Protein AF-A0A9D1DJT6-F1 (afdb_monomer)

Foldseek 3Di:
DQDQPPPDDPVVLVVLLVVLVVVVVVVLVVQVVCCVPPVDWPDDPLWTFDDFDPVCVVVLVVQLVVQLVVLLVLLCVLVVPQDPPDPNVVSLVCSLCVQLVVVVVLVVQQVVCVVVPNPDGPDDCPNPPCVNPLSSVLSSQSSVCCVVPVYNSNSSSNSSSSVSSRRCVSVVSRDPPDPDQDPVCVVVVD

Solvent-accessible surface area (backbone atoms only — not comparable to full-atom values): 10492 Å² total; per-residue (Å²): 126,57,75,64,63,82,91,58,60,69,70,61,54,51,51,30,44,51,49,23,50,52,54,50,50,52,54,50,50,52,43,54,53,38,33,72,75,68,72,46,66,58,65,59,88,77,35,39,40,61,76,64,50,77,83,55,48,60,56,33,54,56,48,15,61,66,41,25,64,60,33,38,51,50,32,47,62,64,51,45,68,68,66,86,90,53,59,71,67,58,46,50,50,51,50,23,52,66,74,31,41,66,57,51,49,54,52,50,51,36,54,52,38,47,74,72,65,46,94,66,68,86,68,85,44,93,90,48,61,28,43,69,58,48,48,35,48,43,46,45,46,27,52,51,39,24,71,77,66,58,32,37,60,33,20,11,43,33,42,19,44,50,52,29,49,31,48,46,36,74,68,33,56,51,46,93,82,50,78,74,79,44,74,63,25,66,73,68,75,95

pLDDT: mean 83.29, std 10.65, range [48.88, 94.62]

Mean predicted aligned error: 7.75 Å

Organism: NCBI:txid2840923

Structure (mmCIF, N/CA/C/O backbone):
data_AF-A0A9D1DJT6-F1
#
_entry.id   AF-A0A9D1DJT6-F1
#
loop_
_atom_site.group_PDB
_atom_site.id
_atom_site.type_symbol
_atom_site.label_atom_id
_atom_site.label_alt_id
_atom_site.label_comp_id
_atom_site.label_asym_id
_atom_site.label_entity_id
_atom_site.label_seq_id
_atom_site.pdbx_PDB_ins_code
_atom_site.Cartn_x
_atom_site.Cartn_y
_atom_site.Cartn_z
_atom_site.occupancy
_atom_site.B_iso_or_equiv
_atom_site.auth_seq_id
_atom_site.auth_comp_id
_atom_site.auth_asym_id
_atom_site.auth_atom_id
_atom_site.pdbx_PDB_model_num
ATOM 1 N N . MET A 1 1 ? -22.448 12.119 7.019 1.00 51.28 1 MET A N 1
ATOM 2 C CA . MET A 1 1 ? -20.975 12.186 6.877 1.00 51.28 1 MET A CA 1
ATOM 3 C C . MET A 1 1 ? -20.379 11.041 7.675 1.00 51.28 1 MET A C 1
ATOM 5 O O . MET A 1 1 ? -20.845 10.814 8.787 1.00 51.28 1 MET A O 1
ATOM 9 N N . ALA A 1 2 ? -19.428 10.293 7.114 1.00 62.06 2 ALA A N 1
ATOM 10 C CA . ALA A 1 2 ? -18.804 9.176 7.823 1.00 62.06 2 ALA A CA 1
ATOM 11 C C . ALA A 1 2 ? -17.842 9.691 8.910 1.00 62.06 2 ALA A C 1
ATOM 13 O O . ALA A 1 2 ? -17.101 10.650 8.683 1.00 62.06 2 ALA A O 1
ATOM 14 N N . SER A 1 3 ? -17.854 9.083 10.099 1.00 70.25 3 SER A N 1
ATOM 15 C CA . SER A 1 3 ? -16.933 9.446 11.179 1.00 70.25 3 SER A CA 1
ATOM 16 C C . SER A 1 3 ? -15.531 8.913 10.869 1.00 70.25 3 SER A C 1
ATOM 18 O O . SER A 1 3 ? -15.256 7.716 10.912 1.00 70.25 3 SER A O 1
ATOM 20 N N . LEU A 1 4 ? -14.608 9.813 10.533 1.00 68.81 4 LEU A N 1
ATOM 21 C CA . LEU A 1 4 ? -13.242 9.449 10.130 1.00 68.81 4 LEU A CA 1
ATOM 22 C C . LEU A 1 4 ? -12.337 9.026 11.304 1.00 68.81 4 LEU A C 1
ATOM 24 O O . LEU A 1 4 ? -11.211 8.595 11.078 1.00 68.81 4 LEU A O 1
ATOM 28 N N . ASN A 1 5 ? -12.830 9.103 12.548 1.00 73.44 5 ASN A N 1
ATOM 29 C CA . ASN A 1 5 ? -12.138 8.639 13.755 1.00 73.44 5 ASN A CA 1
ATOM 30 C C . ASN A 1 5 ? -10.700 9.186 13.911 1.00 73.44 5 ASN A C 1
ATOM 32 O O . ASN A 1 5 ? -9.790 8.480 14.341 1.00 73.44 5 ASN A O 1
ATOM 36 N N . PHE A 1 6 ? -10.504 10.474 13.603 1.00 68.69 6 PHE A N 1
ATOM 37 C CA . PHE A 1 6 ? -9.228 11.170 13.812 1.00 68.69 6 PHE A CA 1
ATOM 38 C C . PHE A 1 6 ? -8.842 11.274 15.298 1.00 68.69 6 PHE A C 1
ATOM 40 O O . PHE A 1 6 ? -7.691 11.032 15.647 1.00 68.69 6 PHE A O 1
ATOM 47 N N . ASN A 1 7 ? -9.803 11.563 16.185 1.00 68.38 7 ASN A N 1
ATOM 48 C CA . ASN A 1 7 ? -9.585 11.714 17.632 1.0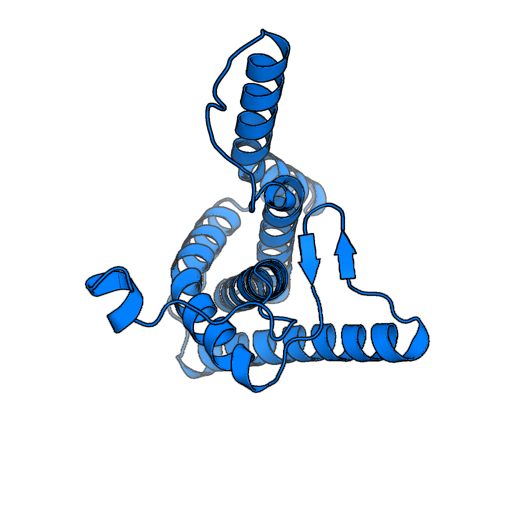0 68.38 7 ASN A CA 1
ATOM 49 C C . ASN A 1 7 ? -9.671 10.377 18.387 1.00 68.38 7 ASN A C 1
ATOM 51 O O . ASN A 1 7 ? -10.474 10.209 19.306 1.00 68.38 7 ASN A O 1
ATOM 55 N N . GLN A 1 8 ? -8.865 9.396 17.988 1.00 76.00 8 GLN A N 1
ATOM 56 C CA . GLN A 1 8 ? -8.766 8.128 18.708 1.00 76.00 8 GLN A CA 1
ATOM 57 C C . GLN A 1 8 ? -7.689 8.150 19.788 1.00 76.00 8 GLN A C 1
ATOM 59 O O . GLN A 1 8 ? -6.676 8.837 19.684 1.00 76.00 8 GLN A O 1
ATOM 64 N N . LYS A 1 9 ? -7.894 7.340 20.834 1.00 84.31 9 LYS A N 1
ATOM 65 C CA . LYS A 1 9 ? -6.878 7.126 21.869 1.00 84.31 9 LYS A CA 1
ATOM 66 C C . LYS A 1 9 ? -5.627 6.509 21.231 1.00 84.31 9 LYS A C 1
ATOM 68 O O . LYS A 1 9 ? -5.742 5.559 20.456 1.00 84.31 9 LYS A O 1
ATOM 73 N N . VAL A 1 10 ? -4.446 6.983 21.629 1.00 83.25 10 VAL A N 1
ATOM 74 C CA . VAL A 1 10 ? -3.138 6.509 21.130 1.00 83.25 10 VAL A CA 1
ATOM 75 C C . VAL A 1 10 ? -3.007 4.971 21.099 1.00 83.25 10 VAL A C 1
ATOM 77 O O . VAL A 1 10 ? -2.573 4.448 20.073 1.00 83.25 10 VAL A O 1
ATOM 80 N N . PRO A 1 11 ? -3.459 4.203 22.116 1.00 84.50 11 PRO A N 1
ATOM 81 C CA . PRO A 1 11 ? -3.381 2.739 22.072 1.00 84.50 11 PRO A CA 1
ATOM 82 C C . PRO A 1 11 ? -4.181 2.097 20.927 1.00 84.50 11 PRO A C 1
ATOM 84 O O . PRO A 1 11 ? -3.777 1.066 20.393 1.00 84.50 11 PRO A O 1
ATOM 87 N N . ALA A 1 12 ? -5.301 2.701 20.517 1.00 84.19 12 ALA A N 1
ATOM 88 C CA . ALA A 1 12 ? -6.097 2.200 19.398 1.00 84.19 12 ALA A CA 1
ATOM 89 C C . ALA A 1 12 ? -5.381 2.422 18.058 1.00 84.19 12 ALA A C 1
ATOM 91 O O . ALA A 1 12 ? -5.400 1.542 17.200 1.00 84.19 12 ALA A O 1
ATOM 92 N N . ILE A 1 13 ? -4.697 3.560 17.907 1.00 86.50 13 ILE A N 1
ATOM 93 C CA . ILE A 1 13 ? -3.884 3.863 16.722 1.00 86.50 13 ILE A CA 1
ATOM 94 C C . ILE A 1 13 ? -2.740 2.850 16.600 1.00 86.50 13 ILE A C 1
ATOM 96 O O . ILE A 1 13 ? -2.578 2.233 15.548 1.00 86.50 13 ILE A O 1
ATOM 100 N N . ILE A 1 14 ? -2.012 2.606 17.695 1.00 88.12 14 ILE A N 1
ATOM 101 C CA . ILE A 1 14 ? -0.915 1.626 17.734 1.00 88.12 14 ILE A CA 1
ATOM 102 C C . ILE A 1 14 ? -1.420 0.224 17.377 1.00 88.12 14 ILE A C 1
ATOM 104 O O . ILE A 1 14 ? -0.783 -0.468 16.587 1.00 88.12 14 ILE A O 1
ATOM 108 N N . LYS A 1 15 ? -2.591 -0.182 17.886 1.00 88.69 15 LYS A N 1
ATOM 109 C CA . LYS A 1 15 ? -3.200 -1.477 17.548 1.00 88.69 15 LYS A CA 1
ATOM 110 C C . LYS A 1 15 ? -3.433 -1.633 16.042 1.00 88.69 15 LYS A C 1
ATOM 112 O O . LYS A 1 15 ? -3.165 -2.700 15.499 1.00 88.69 15 LYS A O 1
ATOM 117 N N . ASN A 1 16 ? -3.911 -0.591 15.361 1.00 88.62 16 ASN A N 1
ATOM 118 C CA . ASN A 1 16 ? -4.139 -0.644 13.914 1.00 88.62 16 ASN A CA 1
ATOM 119 C C . ASN A 1 16 ? -2.835 -0.699 13.120 1.00 88.62 16 ASN A C 1
ATOM 121 O O . ASN A 1 16 ? -2.747 -1.437 12.143 1.00 88.62 16 ASN A O 1
ATOM 125 N N . ILE A 1 17 ? -1.822 0.055 13.549 1.00 90.56 17 ILE A N 1
ATOM 126 C CA . ILE A 1 17 ? -0.498 0.013 12.923 1.00 90.56 17 ILE A CA 1
ATOM 127 C C . ILE A 1 17 ? 0.100 -1.389 13.092 1.00 90.56 17 ILE A C 1
ATOM 129 O O . ILE A 1 17 ? 0.534 -1.995 12.116 1.00 90.56 17 ILE A O 1
ATOM 133 N N . PHE A 1 18 ? 0.035 -1.959 14.295 1.00 92.75 18 PHE A N 1
ATOM 134 C CA . PHE A 1 18 ? 0.510 -3.317 14.556 1.00 92.75 18 PHE A CA 1
ATOM 135 C C . PHE A 1 18 ? -0.239 -4.368 13.726 1.00 92.75 18 PHE A C 1
ATOM 137 O O . PHE A 1 18 ? 0.375 -5.272 13.167 1.00 92.75 18 PHE A O 1
ATOM 144 N N . LEU A 1 19 ? -1.555 -4.213 13.565 1.00 92.56 19 LEU A N 1
ATOM 145 C CA . LEU A 1 19 ? -2.343 -5.088 12.700 1.00 92.56 19 LEU A CA 1
ATOM 146 C C . LEU A 1 19 ? -1.900 -4.993 11.232 1.00 92.56 19 LEU A C 1
ATOM 148 O O . LEU A 1 19 ? -1.822 -6.017 10.561 1.00 92.56 19 LEU A O 1
ATOM 152 N N . SER A 1 20 ? -1.565 -3.796 10.736 1.00 92.19 20 SER A N 1
ATOM 153 C CA . SER A 1 20 ? -1.032 -3.646 9.375 1.00 92.19 20 SER A CA 1
ATOM 154 C C . SER A 1 20 ? 0.307 -4.366 9.193 1.00 92.19 20 SER A C 1
ATOM 156 O O . SER A 1 20 ? 0.503 -5.026 8.176 1.00 92.19 20 SER A O 1
ATOM 158 N N . ILE A 1 21 ? 1.180 -4.325 10.206 1.00 93.00 21 ILE A N 1
ATOM 159 C CA . ILE A 1 21 ? 2.454 -5.053 10.207 1.00 93.00 21 ILE A CA 1
ATOM 160 C C . ILE A 1 21 ? 2.197 -6.556 10.129 1.00 93.00 21 ILE A C 1
ATOM 162 O O . ILE A 1 21 ? 2.765 -7.210 9.264 1.00 93.00 21 ILE A O 1
ATOM 166 N N . ILE A 1 22 ? 1.288 -7.092 10.953 1.00 94.62 22 ILE A N 1
ATOM 167 C CA . ILE A 1 22 ? 0.919 -8.515 10.913 1.00 94.62 22 ILE A CA 1
ATOM 168 C C . ILE A 1 22 ? 0.434 -8.917 9.514 1.00 94.62 22 ILE A C 1
ATOM 170 O O . ILE A 1 22 ? 0.859 -9.944 8.994 1.00 94.62 22 ILE A O 1
ATOM 174 N N . LEU A 1 23 ? -0.430 -8.112 8.889 1.00 93.56 23 LEU A N 1
ATOM 175 C CA . LEU A 1 23 ? -0.946 -8.402 7.548 1.00 93.56 23 LEU A CA 1
ATOM 176 C C . LEU A 1 23 ? 0.170 -8.442 6.497 1.00 93.56 23 LEU A C 1
ATOM 178 O O . LEU A 1 23 ? 0.194 -9.353 5.671 1.00 93.56 23 LEU A O 1
ATOM 182 N N . VAL A 1 24 ? 1.113 -7.497 6.549 1.00 92.38 24 VAL A N 1
ATOM 183 C CA . VAL A 1 24 ? 2.273 -7.477 5.645 1.00 92.38 24 VAL A CA 1
ATOM 184 C C . VAL A 1 24 ? 3.203 -8.655 5.922 1.00 92.38 24 VAL A C 1
ATOM 186 O O . VAL A 1 24 ? 3.669 -9.284 4.979 1.00 92.38 24 VAL A O 1
ATOM 189 N N . THR A 1 25 ? 3.428 -9.022 7.185 1.00 91.94 25 THR A N 1
ATOM 190 C CA . THR A 1 25 ? 4.227 -10.201 7.546 1.00 91.94 25 THR A CA 1
ATOM 191 C C . THR A 1 25 ? 3.594 -11.492 7.034 1.00 91.94 25 THR A C 1
ATOM 193 O O . THR A 1 25 ? 4.307 -12.343 6.516 1.00 91.94 25 THR A O 1
ATOM 196 N N . ILE A 1 26 ? 2.269 -11.639 7.120 1.00 94.56 26 ILE A N 1
ATOM 197 C CA . ILE A 1 26 ? 1.559 -12.800 6.564 1.00 94.56 26 ILE A CA 1
ATOM 198 C C . ILE A 1 26 ? 1.698 -12.829 5.037 1.00 94.56 26 ILE A C 1
ATOM 200 O O . ILE A 1 26 ? 2.000 -13.879 4.472 1.00 94.56 26 ILE A O 1
ATOM 204 N N . ALA A 1 27 ? 1.531 -11.685 4.368 1.00 91.88 27 ALA A N 1
ATOM 205 C CA . ALA A 1 27 ? 1.722 -11.583 2.923 1.00 91.88 27 ALA A CA 1
ATOM 206 C C . ALA A 1 27 ? 3.165 -11.932 2.513 1.00 91.88 27 ALA A C 1
ATOM 208 O O . ALA A 1 27 ? 3.368 -12.701 1.577 1.00 91.88 27 ALA A O 1
ATOM 209 N N . TYR A 1 28 ? 4.164 -11.454 3.254 1.00 91.25 28 TYR A N 1
ATOM 210 C CA . TYR A 1 28 ? 5.566 -11.797 3.031 1.00 91.25 28 TYR A CA 1
ATOM 211 C C . TYR A 1 28 ? 5.843 -13.285 3.269 1.00 91.25 28 TYR A C 1
ATOM 213 O O . TYR A 1 28 ? 6.455 -13.938 2.435 1.00 91.25 28 TYR A O 1
ATOM 221 N N . ALA A 1 29 ? 5.336 -13.863 4.360 1.00 91.94 29 ALA A N 1
ATOM 222 C CA . ALA A 1 29 ? 5.488 -15.289 4.637 1.00 91.94 29 ALA A CA 1
ATOM 223 C C . ALA A 1 29 ? 4.853 -16.152 3.536 1.00 91.94 29 ALA A C 1
ATOM 225 O O . ALA A 1 29 ? 5.424 -17.164 3.142 1.00 91.94 29 ALA A O 1
ATOM 226 N N . SER A 1 30 ? 3.701 -15.734 3.001 1.00 93.50 30 SER A N 1
ATOM 227 C CA . SER A 1 30 ? 3.076 -16.418 1.866 1.00 93.50 30 SER A CA 1
ATOM 228 C C . SER A 1 30 ? 3.931 -16.349 0.596 1.00 93.50 30 SER A C 1
ATOM 230 O O . SER A 1 30 ? 4.029 -17.352 -0.103 1.00 93.50 30 SER A O 1
ATOM 232 N N . LEU A 1 31 ? 4.601 -15.215 0.344 1.00 91.56 31 LEU A N 1
ATOM 233 C CA . LEU A 1 31 ? 5.559 -15.087 -0.754 1.00 91.56 31 LEU A CA 1
ATOM 234 C C . LEU A 1 31 ? 6.723 -16.066 -0.566 1.00 91.56 31 LEU A C 1
ATOM 236 O O . LEU A 1 31 ? 7.000 -16.834 -1.475 1.00 91.56 31 LEU A O 1
ATOM 240 N N . MET A 1 32 ? 7.329 -16.113 0.626 1.00 89.44 32 MET A N 1
ATOM 241 C CA . MET A 1 32 ? 8.447 -17.024 0.919 1.00 89.44 32 MET A CA 1
ATOM 242 C C . MET A 1 32 ? 8.089 -18.493 0.670 1.00 89.44 32 MET A C 1
ATOM 244 O O . MET A 1 32 ? 8.907 -19.266 0.180 1.00 89.44 32 MET A O 1
ATOM 248 N N . VAL A 1 33 ? 6.864 -18.899 1.019 1.00 91.88 33 VAL A N 1
ATOM 249 C CA . VAL A 1 33 ? 6.384 -20.265 0.766 1.00 91.88 33 VAL A CA 1
ATOM 250 C C . VAL A 1 33 ? 6.268 -20.535 -0.733 1.00 91.88 33 VAL A C 1
ATOM 252 O O . VAL A 1 33 ? 6.642 -21.616 -1.183 1.00 91.88 33 VAL A O 1
ATOM 255 N N . LEU A 1 34 ? 5.756 -19.579 -1.508 1.00 91.94 34 LEU A N 1
ATOM 256 C CA . LEU A 1 34 ? 5.621 -19.735 -2.955 1.00 91.94 34 LEU A CA 1
ATOM 257 C C . LEU A 1 34 ? 6.971 -19.731 -3.663 1.00 91.94 34 LEU A C 1
ATOM 259 O O . LEU A 1 34 ? 7.190 -20.561 -4.540 1.00 91.94 34 LEU A O 1
ATOM 263 N N . GLU A 1 35 ? 7.885 -18.870 -3.243 1.00 89.44 35 GLU A N 1
ATOM 264 C CA . GLU A 1 35 ? 9.246 -18.837 -3.760 1.00 89.44 35 GLU A CA 1
ATOM 265 C C . GLU A 1 35 ? 9.974 -20.151 -3.447 1.00 89.44 35 GLU A C 1
ATOM 267 O O . GLU A 1 35 ? 10.573 -20.756 -4.329 1.00 89.44 35 GLU A O 1
ATOM 272 N N . TYR A 1 36 ? 9.816 -20.690 -2.235 1.00 89.31 36 TYR A N 1
ATOM 273 C CA . TYR A 1 36 ? 10.405 -21.979 -1.871 1.00 89.31 36 TYR A CA 1
ATOM 274 C C . TYR A 1 36 ? 9.824 -23.168 -2.658 1.00 89.31 36 TYR A C 1
ATOM 276 O O . TYR A 1 36 ? 10.565 -24.068 -3.051 1.00 89.31 36 TYR A O 1
ATOM 284 N N . LEU A 1 37 ? 8.502 -23.208 -2.868 1.00 93.81 37 LEU A N 1
ATOM 285 C CA . LEU A 1 37 ? 7.829 -24.347 -3.510 1.00 93.81 37 LEU A CA 1
ATOM 286 C C . LEU A 1 37 ? 7.836 -24.284 -5.041 1.00 93.81 37 LEU A C 1
ATOM 288 O O . LEU A 1 37 ? 7.884 -25.327 -5.692 1.00 93.81 37 LEU A O 1
ATOM 292 N N . PHE A 1 38 ? 7.740 -23.083 -5.606 1.00 92.00 38 PHE A N 1
ATOM 293 C CA . PHE A 1 38 ? 7.509 -22.863 -7.034 1.00 92.00 38 PHE A CA 1
ATOM 294 C C . PHE A 1 38 ? 8.580 -21.996 -7.693 1.00 92.00 38 PHE A C 1
ATOM 296 O O . PHE A 1 38 ? 8.618 -21.952 -8.918 1.00 92.00 38 PHE A O 1
ATOM 303 N N . ASN A 1 39 ? 9.463 -21.358 -6.916 1.00 87.00 39 ASN A N 1
ATOM 304 C CA . ASN A 1 39 ? 10.472 -20.420 -7.415 1.00 87.00 39 ASN A CA 1
ATOM 305 C C . ASN A 1 39 ? 9.843 -19.240 -8.181 1.00 87.00 39 ASN A C 1
ATOM 307 O O . ASN A 1 39 ? 10.384 -18.772 -9.182 1.00 87.00 39 ASN A O 1
ATOM 311 N N . GLU A 1 40 ? 8.669 -18.805 -7.711 1.00 86.25 40 GLU A N 1
ATOM 312 C CA . GLU A 1 40 ? 7.854 -17.751 -8.312 1.00 86.25 40 GLU A CA 1
ATOM 313 C C . GLU A 1 40 ? 7.628 -16.590 -7.338 1.00 86.25 40 GLU A C 1
ATOM 315 O O . GLU A 1 40 ? 7.314 -16.790 -6.162 1.00 86.25 40 GLU A O 1
ATOM 320 N N . ASP A 1 41 ? 7.705 -15.374 -7.878 1.00 84.00 41 ASP A N 1
ATOM 321 C CA . ASP A 1 41 ? 7.480 -14.119 -7.160 1.00 84.00 41 ASP A CA 1
ATOM 322 C C . ASP A 1 41 ? 6.044 -13.606 -7.355 1.00 84.00 41 ASP A C 1
ATOM 324 O O . ASP A 1 41 ? 5.386 -13.868 -8.367 1.00 84.00 41 ASP A O 1
ATOM 328 N N . TYR A 1 42 ? 5.580 -12.723 -6.466 1.00 85.50 42 TYR A N 1
ATOM 329 C CA . TYR A 1 42 ? 4.364 -11.942 -6.706 1.00 85.50 42 TYR A CA 1
ATOM 330 C C . TYR A 1 42 ? 4.614 -10.852 -7.741 1.00 85.50 42 TYR A C 1
ATOM 332 O O . TYR A 1 42 ? 4.899 -9.696 -7.424 1.00 85.50 42 TYR A O 1
ATOM 340 N N . ARG A 1 43 ? 4.463 -11.215 -9.010 1.00 83.56 43 ARG A N 1
ATOM 341 C CA . ARG A 1 43 ? 4.566 -10.283 -10.129 1.00 83.56 43 ARG A CA 1
ATOM 342 C C . ARG A 1 43 ? 3.227 -10.136 -10.817 1.00 83.56 43 ARG A C 1
ATOM 344 O O . ARG A 1 43 ? 2.628 -11.100 -11.283 1.00 83.56 43 ARG A O 1
ATOM 351 N N . PHE A 1 44 ? 2.778 -8.894 -10.916 1.00 77.75 44 PHE A N 1
ATOM 352 C CA . PHE A 1 44 ? 1.653 -8.541 -11.756 1.00 77.75 44 PHE A CA 1
ATOM 353 C C . PHE A 1 44 ? 2.037 -7.360 -12.637 1.00 77.75 44 PHE A C 1
ATOM 355 O O . PHE A 1 44 ? 2.144 -6.216 -12.187 1.00 77.75 44 PHE A O 1
ATOM 362 N N . TRP A 1 45 ? 2.249 -7.662 -13.918 1.00 75.31 45 TRP A N 1
ATOM 363 C CA . TRP A 1 45 ? 2.772 -6.721 -14.903 1.00 75.31 45 TRP A CA 1
ATOM 364 C C . TRP A 1 45 ? 4.080 -6.062 -14.420 1.00 75.31 45 TRP A C 1
ATOM 366 O O . TRP A 1 45 ? 5.020 -6.770 -14.078 1.00 75.31 45 TRP A O 1
ATOM 376 N N . MET A 1 46 ? 4.158 -4.730 -14.394 1.00 73.81 46 MET A N 1
ATOM 377 C CA . MET A 1 46 ? 5.334 -3.964 -13.954 1.00 73.81 46 MET A CA 1
ATOM 378 C C . MET A 1 46 ? 5.444 -3.822 -12.423 1.00 73.81 46 MET A C 1
ATOM 380 O O . MET A 1 46 ? 6.377 -3.186 -11.942 1.00 73.81 46 MET A O 1
ATOM 384 N N . ALA A 1 47 ? 4.488 -4.353 -11.651 1.00 76.19 47 ALA A N 1
ATOM 385 C CA . ALA A 1 47 ? 4.554 -4.373 -10.192 1.00 76.19 47 ALA A CA 1
ATOM 386 C C . ALA A 1 47 ? 5.098 -5.725 -9.712 1.00 76.19 47 ALA A C 1
ATOM 388 O O . ALA A 1 47 ? 4.565 -6.777 -10.075 1.00 76.19 47 ALA A O 1
ATOM 389 N N . SER A 1 48 ? 6.136 -5.693 -8.879 1.00 79.25 48 SER A N 1
ATOM 390 C CA . SER A 1 48 ? 6.738 -6.883 -8.282 1.00 79.25 48 SER A CA 1
ATOM 391 C C . SER A 1 48 ? 6.824 -6.749 -6.767 1.00 79.25 48 SER A C 1
ATOM 393 O O . SER A 1 48 ? 7.199 -5.708 -6.235 1.00 79.25 48 SER A O 1
ATOM 395 N N . PHE A 1 49 ? 6.502 -7.832 -6.072 1.00 85.00 49 PHE A N 1
ATOM 396 C CA . PHE A 1 49 ? 6.917 -8.061 -4.699 1.00 85.00 49 PHE A CA 1
ATOM 397 C C . PHE A 1 49 ? 7.828 -9.275 -4.701 1.00 85.00 49 PHE A C 1
ATOM 399 O O . PHE A 1 49 ? 7.476 -10.320 -5.247 1.00 85.00 49 PHE A O 1
ATOM 406 N N . GLN A 1 50 ? 9.005 -9.106 -4.121 1.00 84.44 50 GLN A N 1
ATOM 407 C CA . GLN A 1 50 ? 10.041 -10.128 -4.091 1.00 84.44 50 GLN A CA 1
ATOM 408 C C . GLN A 1 50 ? 10.614 -10.224 -2.683 1.00 84.44 50 GLN A C 1
ATOM 410 O O . GLN A 1 50 ? 10.402 -9.316 -1.857 1.00 84.44 50 GLN A O 1
ATOM 415 N N . GLU A 1 51 ? 11.363 -11.295 -2.431 1.00 83.62 51 GLU A N 1
ATOM 416 C CA . GLU A 1 51 ? 12.144 -11.421 -1.212 1.00 83.62 51 GLU A CA 1
ATOM 417 C C . GLU A 1 51 ? 13.072 -10.210 -1.049 1.00 83.62 51 GLU A C 1
ATOM 419 O O . GLU A 1 51 ? 13.745 -9.745 -1.973 1.00 83.62 51 GLU A O 1
ATOM 424 N N . MET A 1 52 ? 13.096 -9.655 0.159 1.00 80.31 52 MET A N 1
ATOM 425 C CA . MET A 1 52 ? 14.044 -8.613 0.520 1.00 80.31 52 MET A CA 1
ATOM 426 C C . MET A 1 52 ? 14.961 -9.133 1.605 1.00 80.31 52 MET A C 1
ATOM 428 O O . MET A 1 52 ? 14.511 -9.590 2.656 1.00 80.31 52 MET A O 1
ATOM 432 N N . ARG A 1 53 ? 16.266 -8.945 1.403 1.00 74.12 53 ARG A N 1
ATOM 433 C CA . ARG A 1 53 ? 17.250 -9.200 2.455 1.00 74.12 53 ARG A CA 1
ATOM 434 C C . ARG A 1 53 ? 16.914 -8.397 3.706 1.00 74.12 53 ARG A C 1
ATOM 436 O O . ARG A 1 53 ? 16.581 -7.212 3.617 1.00 74.12 53 ARG A O 1
ATOM 443 N N . ALA A 1 54 ? 17.096 -9.019 4.870 1.00 77.88 54 ALA A N 1
ATOM 444 C CA . ALA A 1 54 ? 16.801 -8.435 6.181 1.00 77.88 54 ALA A CA 1
ATOM 445 C C . ALA A 1 54 ? 17.389 -7.020 6.368 1.00 77.88 54 ALA A C 1
ATOM 447 O O . ALA A 1 54 ? 16.729 -6.131 6.899 1.00 77.88 54 ALA A O 1
ATOM 448 N N . GLU A 1 55 ? 18.595 -6.777 5.855 1.00 76.88 55 GLU A N 1
ATOM 449 C CA . GLU A 1 55 ? 19.302 -5.490 5.937 1.00 76.88 55 GLU A CA 1
ATOM 450 C C . GLU A 1 55 ? 18.539 -4.329 5.270 1.00 76.88 55 GLU A C 1
ATOM 452 O O . GLU A 1 55 ? 18.586 -3.181 5.724 1.00 76.88 55 GLU A O 1
ATOM 457 N N . HIS A 1 56 ? 17.801 -4.625 4.199 1.00 79.19 56 HIS A N 1
ATOM 458 C CA . HIS A 1 56 ? 17.125 -3.633 3.367 1.00 79.19 56 HIS A CA 1
ATOM 459 C C . HIS A 1 56 ? 15.727 -3.269 3.871 1.00 79.19 56 HIS A C 1
ATOM 461 O O . HIS A 1 56 ? 15.189 -2.232 3.479 1.00 79.19 56 HIS A O 1
ATOM 467 N N . TRP A 1 57 ? 15.164 -4.053 4.793 1.00 82.31 57 TRP A N 1
ATOM 468 C CA . TRP A 1 57 ? 13.865 -3.767 5.402 1.00 82.31 57 TRP A CA 1
ATOM 469 C C . TRP A 1 57 ? 13.842 -2.441 6.157 1.00 82.31 57 TRP A C 1
ATOM 471 O O . TRP A 1 57 ? 12.832 -1.744 6.141 1.00 82.31 57 TRP A O 1
ATOM 481 N N . SER A 1 58 ? 14.967 -2.034 6.750 1.00 82.19 58 SER A N 1
ATOM 482 C CA . SER A 1 58 ? 15.119 -0.717 7.384 1.00 82.19 58 SER A CA 1
ATOM 483 C C . SER A 1 58 ? 14.694 0.435 6.458 1.00 82.19 58 SER A C 1
ATOM 485 O O . SER A 1 58 ? 13.987 1.352 6.880 1.00 82.19 58 SER A O 1
ATOM 487 N N . LYS A 1 59 ? 15.039 0.350 5.167 1.00 83.56 59 LYS A N 1
ATOM 488 C CA . LYS A 1 59 ? 14.677 1.348 4.153 1.00 83.56 59 LYS A CA 1
ATOM 489 C C . LYS A 1 59 ? 13.174 1.340 3.881 1.00 83.56 59 LYS A C 1
ATOM 491 O O . LYS A 1 59 ? 12.579 2.415 3.807 1.00 83.56 59 LYS A O 1
ATOM 496 N N . VAL A 1 60 ? 12.555 0.160 3.811 1.00 86.06 60 VAL A N 1
ATOM 497 C CA . VAL A 1 60 ? 11.099 -0.003 3.636 1.00 86.06 60 VAL A CA 1
ATOM 498 C C . VAL A 1 60 ? 10.342 0.701 4.762 1.00 86.06 60 VAL A C 1
ATOM 500 O O . VAL A 1 60 ? 9.422 1.466 4.480 1.00 86.06 60 VAL A O 1
ATOM 503 N N . TRP A 1 61 ? 10.766 0.513 6.016 1.00 86.06 61 TRP A N 1
ATOM 504 C CA . TRP A 1 61 ? 10.133 1.130 7.187 1.00 86.06 61 TRP A CA 1
ATOM 505 C C . TRP A 1 61 ? 10.220 2.658 7.174 1.00 86.06 61 TRP A C 1
ATOM 507 O O . TRP A 1 61 ? 9.209 3.3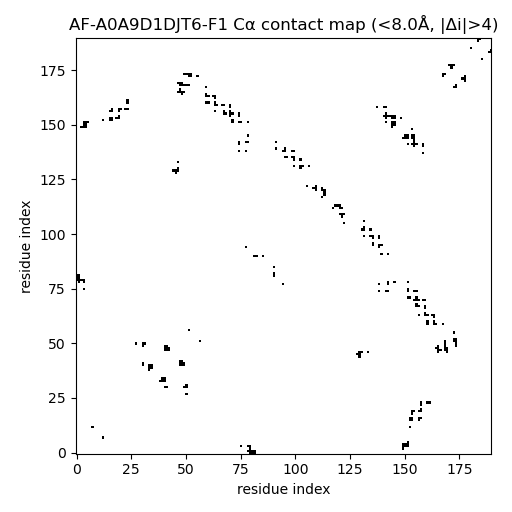34 7.368 1.00 86.06 61 TRP A O 1
ATOM 517 N N . ILE A 1 62 ? 11.405 3.212 6.898 1.00 86.81 62 ILE A N 1
ATOM 518 C CA . ILE A 1 62 ? 11.621 4.668 6.860 1.00 86.81 62 ILE A CA 1
ATOM 519 C C . ILE A 1 62 ? 10.767 5.314 5.763 1.00 86.81 62 ILE A C 1
ATOM 521 O O . ILE A 1 62 ? 10.108 6.328 5.996 1.00 86.81 62 ILE A O 1
ATOM 525 N N . HIS A 1 63 ? 10.721 4.709 4.576 1.00 87.25 63 HIS A N 1
ATOM 526 C CA . HIS A 1 63 ? 9.933 5.251 3.470 1.00 87.25 63 HIS A CA 1
ATOM 527 C C . HIS A 1 63 ? 8.432 5.040 3.686 1.00 87.25 63 HIS A C 1
ATOM 529 O O . HIS A 1 63 ? 7.634 5.880 3.277 1.00 87.25 63 HIS A O 1
ATOM 535 N N . ALA A 1 64 ? 8.028 3.956 4.358 1.00 89.50 64 A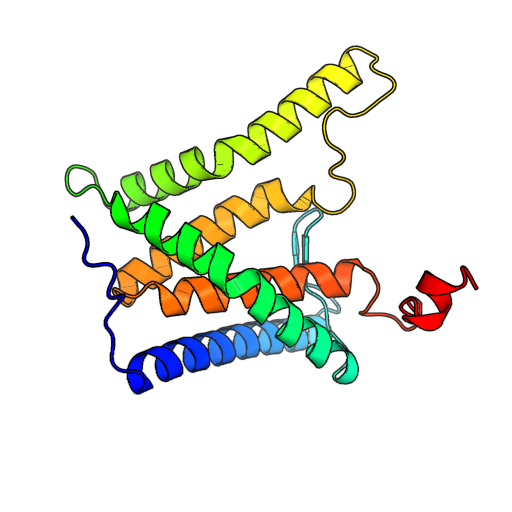LA A N 1
ATOM 536 C CA . ALA A 1 64 ? 6.626 3.727 4.687 1.00 89.50 64 ALA A CA 1
ATOM 537 C C . ALA A 1 64 ? 6.129 4.797 5.659 1.00 89.50 64 ALA A C 1
ATOM 539 O O . ALA A 1 64 ? 5.022 5.302 5.487 1.00 89.50 64 ALA A O 1
ATOM 540 N N . LEU A 1 65 ? 6.963 5.188 6.629 1.00 91.31 65 LEU A N 1
ATOM 541 C CA . LEU A 1 65 ? 6.679 6.296 7.537 1.00 91.31 65 LEU A CA 1
ATOM 542 C C . LEU A 1 65 ? 6.555 7.627 6.784 1.00 91.31 65 LEU A C 1
ATOM 544 O O . LEU A 1 65 ? 5.661 8.411 7.088 1.00 91.31 65 LEU A O 1
ATOM 548 N N . PHE A 1 66 ? 7.399 7.864 5.778 1.00 90.12 66 PHE A N 1
ATOM 549 C CA . PHE A 1 66 ? 7.315 9.063 4.940 1.00 90.12 66 PHE A CA 1
ATOM 550 C C . PHE A 1 66 ? 6.038 9.105 4.083 1.00 90.12 66 PHE A C 1
ATOM 552 O O . PHE A 1 66 ? 5.411 10.153 3.963 1.00 90.12 66 PHE A O 1
ATOM 559 N N . MET A 1 67 ? 5.615 7.967 3.523 1.00 90.12 67 MET A N 1
ATOM 560 C CA . MET A 1 67 ? 4.402 7.868 2.694 1.00 90.12 67 MET A CA 1
ATOM 561 C C . MET A 1 67 ? 3.108 7.797 3.516 1.00 90.12 67 MET A C 1
ATOM 563 O O . MET A 1 67 ? 2.015 8.031 2.995 1.00 90.12 67 MET A O 1
ATOM 567 N N . PHE A 1 68 ? 3.210 7.470 4.803 1.00 92.44 68 PHE A N 1
ATOM 568 C CA . PHE A 1 68 ? 2.066 7.255 5.680 1.00 92.44 68 PHE A CA 1
ATOM 569 C C . PHE A 1 68 ? 1.114 8.467 5.782 1.00 92.44 68 PHE A C 1
ATOM 571 O O . PHE A 1 68 ? -0.090 8.266 5.600 1.00 92.44 68 PHE A O 1
ATOM 578 N N . PRO A 1 69 ? 1.577 9.721 5.985 1.00 92.88 69 PRO A N 1
ATOM 579 C CA . PRO A 1 69 ? 0.694 10.890 6.015 1.00 92.88 69 PRO A CA 1
ATOM 580 C C . PRO A 1 69 ? -0.091 11.083 4.714 1.00 92.88 69 PRO A C 1
ATOM 582 O O . PRO A 1 69 ? -1.277 11.409 4.753 1.00 92.88 69 PRO A O 1
ATOM 585 N N . SER A 1 70 ? 0.535 10.830 3.562 1.00 92.00 70 SER A N 1
ATOM 586 C CA . SER A 1 70 ? -0.126 10.927 2.257 1.00 92.00 70 SER A CA 1
ATOM 587 C C . SER A 1 70 ? -1.258 9.910 2.134 1.00 92.00 70 SER A C 1
ATOM 589 O O . SER A 1 70 ? -2.368 10.267 1.741 1.00 92.00 70 SER A O 1
ATOM 591 N N . PHE A 1 71 ? -1.026 8.661 2.544 1.00 92.88 71 PHE A N 1
ATOM 592 C CA . PHE A 1 71 ? -2.075 7.640 2.563 1.00 92.88 71 PHE A CA 1
ATOM 593 C C . PHE A 1 71 ? -3.166 7.911 3.601 1.00 92.88 71 PHE A C 1
ATOM 595 O O . PHE A 1 71 ? -4.317 7.535 3.383 1.00 92.88 71 PHE A O 1
ATOM 602 N N . LEU A 1 72 ? -2.846 8.598 4.699 1.00 92.19 72 LEU A N 1
ATOM 603 C CA . LEU A 1 72 ? -3.836 9.034 5.681 1.00 92.19 72 LEU A CA 1
ATOM 604 C C . LEU A 1 72 ? -4.776 10.083 5.074 1.00 92.19 72 LEU A C 1
ATOM 606 O O . LEU A 1 72 ? -5.994 9.948 5.192 1.00 92.19 72 LEU A O 1
ATOM 610 N N . LEU A 1 73 ? -4.233 11.072 4.355 1.00 91.69 73 LEU A N 1
ATOM 611 C CA . LEU A 1 73 ? -5.029 12.058 3.617 1.00 91.69 73 LEU A CA 1
ATOM 612 C C . LEU A 1 73 ? -5.899 11.391 2.547 1.00 91.69 73 LEU A C 1
ATOM 614 O O . LEU A 1 73 ? -7.098 11.649 2.499 1.00 91.69 73 LEU A O 1
ATOM 618 N N . ILE A 1 74 ? -5.334 10.475 1.754 1.00 91.00 74 ILE A N 1
ATOM 619 C CA . ILE A 1 74 ? -6.092 9.708 0.752 1.00 91.00 74 ILE A CA 1
ATOM 620 C C . ILE A 1 74 ? -7.219 8.919 1.426 1.00 91.00 74 ILE A C 1
ATOM 622 O O . ILE A 1 74 ? -8.368 8.987 0.993 1.00 91.00 74 ILE A O 1
ATOM 626 N N . GLY A 1 75 ? -6.927 8.209 2.517 1.00 89.50 75 GLY A N 1
ATOM 627 C CA . GLY A 1 75 ? -7.922 7.443 3.260 1.00 89.50 75 GLY A CA 1
ATOM 628 C C . GLY A 1 75 ? -9.013 8.305 3.879 1.00 89.50 75 GLY A C 1
ATOM 629 O O . GLY A 1 75 ? -10.170 7.886 3.898 1.00 89.50 75 GLY A O 1
ATOM 630 N N . ALA A 1 76 ? -8.687 9.517 4.321 1.00 89.44 76 ALA A N 1
ATOM 631 C CA . ALA A 1 76 ? -9.670 10.484 4.782 1.00 89.44 76 ALA A CA 1
ATOM 632 C C . ALA A 1 76 ? -10.557 10.976 3.630 1.00 89.44 76 ALA A C 1
ATOM 634 O O . ALA A 1 76 ? -11.777 10.881 3.729 1.00 89.44 76 ALA A O 1
ATOM 635 N N . SER A 1 77 ? -9.970 11.428 2.518 1.00 87.81 77 SER A N 1
ATOM 636 C CA . SER A 1 77 ? -10.703 11.945 1.354 1.00 87.81 77 SER A CA 1
ATOM 637 C C . SER A 1 77 ? -11.627 10.900 0.735 1.00 87.81 77 SER A C 1
ATOM 639 O O . SER A 1 77 ? -12.796 11.179 0.472 1.00 87.81 77 SER A O 1
ATOM 641 N N . VAL A 1 78 ? -11.124 9.677 0.556 1.00 87.31 78 VAL A N 1
ATOM 642 C CA . VAL A 1 78 ? -11.875 8.557 -0.017 1.00 87.31 78 VAL A CA 1
ATOM 643 C C . VAL A 1 78 ? -13.050 8.186 0.882 1.00 87.31 78 VAL A C 1
ATOM 645 O O . VAL A 1 78 ? -14.161 7.994 0.394 1.00 87.31 78 VAL A O 1
ATOM 648 N N . ASN A 1 79 ? -12.836 8.096 2.197 1.00 87.06 79 ASN A N 1
ATOM 649 C CA . ASN A 1 79 ? -13.860 7.641 3.141 1.00 87.06 79 ASN A CA 1
ATOM 650 C C . ASN A 1 79 ? -14.789 8.740 3.660 1.00 87.06 79 ASN A C 1
ATOM 652 O O . ASN A 1 79 ? -15.809 8.431 4.270 1.00 87.06 79 ASN A O 1
ATOM 656 N N . TYR A 1 80 ? -14.504 10.008 3.376 1.00 83.12 80 TYR A N 1
ATOM 657 C CA . TYR A 1 80 ? -15.388 11.112 3.736 1.00 83.12 80 TYR A CA 1
ATOM 658 C C . TYR A 1 80 ? -16.677 11.129 2.901 1.00 83.12 80 TYR A C 1
ATOM 660 O O . TYR A 1 80 ? -17.759 11.406 3.420 1.00 83.12 80 TYR A O 1
ATOM 668 N N . SER A 1 81 ? -16.573 10.779 1.617 1.00 77.19 81 SER A N 1
ATOM 669 C CA . SER A 1 81 ? -17.651 10.832 0.622 1.00 77.19 81 SER A CA 1
ATOM 670 C C . SER A 1 81 ? -18.439 9.521 0.488 1.00 77.19 81 SER A C 1
ATOM 672 O O . SER A 1 81 ? -18.989 9.236 -0.574 1.00 77.19 81 SER A O 1
ATOM 674 N N . VAL A 1 82 ? -18.506 8.704 1.548 1.00 80.75 82 VAL A N 1
ATOM 675 C CA . VAL A 1 82 ? -19.277 7.447 1.530 1.00 80.75 82 VAL A CA 1
ATOM 676 C C . VAL A 1 82 ? -20.746 7.735 1.237 1.00 80.75 82 VAL A C 1
ATOM 678 O O . VAL A 1 82 ? -21.425 8.417 2.008 1.00 80.75 82 VAL A O 1
ATOM 681 N N . ARG A 1 83 ? -21.225 7.183 0.122 1.00 78.94 83 ARG A N 1
ATOM 682 C CA . ARG A 1 83 ? -22.615 7.271 -0.310 1.00 78.94 83 ARG A CA 1
ATOM 683 C C . ARG A 1 83 ? -23.435 6.145 0.303 1.00 78.94 83 ARG A C 1
ATOM 685 O O . ARG A 1 83 ? -23.021 4.990 0.293 1.00 78.94 83 ARG A O 1
ATOM 692 N N . THR A 1 84 ? -24.607 6.487 0.830 1.00 80.44 84 THR A N 1
ATOM 693 C CA . THR A 1 84 ? -25.558 5.530 1.423 1.00 80.44 84 THR A CA 1
ATOM 694 C C . THR A 1 84 ? -26.750 5.240 0.512 1.00 80.44 84 THR A C 1
ATOM 696 O O . THR A 1 84 ? -27.588 4.414 0.850 1.00 80.44 84 THR A O 1
ATOM 699 N N . ASP A 1 85 ? -26.846 5.925 -0.628 1.00 87.00 85 ASP A N 1
ATOM 700 C CA . ASP A 1 85 ? -27.956 5.824 -1.578 1.00 87.00 85 ASP A CA 1
ATOM 701 C C . ASP A 1 85 ? -27.818 4.656 -2.573 1.00 87.00 85 ASP A C 1
ATOM 703 O O . ASP A 1 85 ? -28.807 4.218 -3.156 1.00 87.00 85 ASP A O 1
ATOM 707 N N . ILE A 1 86 ? -26.608 4.123 -2.755 1.00 89.25 86 ILE A N 1
ATOM 708 C CA . ILE A 1 86 ? -26.300 3.046 -3.706 1.00 89.25 86 ILE A CA 1
ATOM 709 C C . ILE A 1 86 ? -25.768 1.791 -2.995 1.00 89.25 86 ILE A C 1
ATOM 711 O O . ILE A 1 86 ? -25.219 1.892 -1.898 1.00 89.25 86 ILE A O 1
ATOM 715 N N . PRO A 1 87 ? -25.871 0.599 -3.625 1.00 89.00 87 PRO A N 1
ATOM 716 C CA . PRO A 1 87 ? -25.273 -0.620 -3.098 1.00 89.00 87 PRO A CA 1
ATOM 717 C C . PRO A 1 87 ? -23.784 -0.452 -2.797 1.00 89.00 87 PRO A C 1
ATOM 719 O O . PRO A 1 87 ? -23.027 0.118 -3.584 1.00 89.00 87 PRO A O 1
ATOM 722 N N . GLU A 1 88 ? -23.361 -1.041 -1.685 1.00 85.81 88 GLU A N 1
ATOM 723 C CA . GLU A 1 88 ? -22.041 -0.845 -1.085 1.00 85.81 88 GLU A CA 1
ATOM 724 C C . GLU A 1 88 ? -20.870 -1.163 -2.035 1.00 85.81 88 GLU A C 1
ATOM 726 O O . GLU A 1 88 ? -19.831 -0.497 -2.015 1.00 85.81 88 GLU A O 1
ATOM 731 N N . TRP A 1 89 ? -21.042 -2.181 -2.884 1.00 86.88 89 TRP A N 1
ATOM 732 C CA . TRP A 1 89 ? -20.047 -2.590 -3.874 1.00 86.88 89 TRP A CA 1
ATOM 733 C C . TRP A 1 89 ? -19.961 -1.609 -5.051 1.00 86.88 89 TRP A C 1
ATOM 735 O O . TRP A 1 89 ? -18.867 -1.375 -5.561 1.00 86.88 89 TRP A O 1
ATOM 745 N N . LYS A 1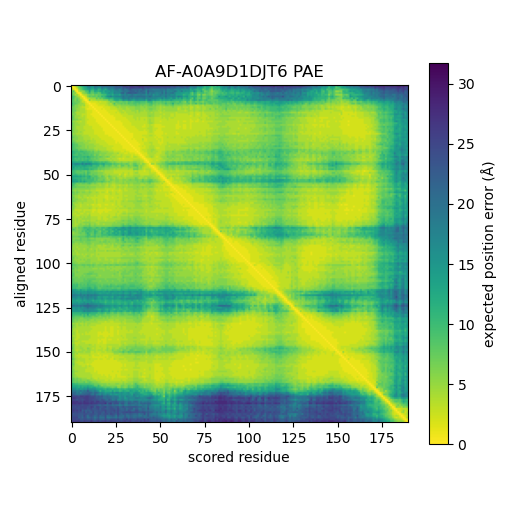 90 ? -21.090 -1.000 -5.454 1.00 89.50 90 LYS A N 1
ATOM 746 C CA . LYS A 1 90 ? -21.130 0.011 -6.522 1.00 89.50 90 LYS A CA 1
ATOM 747 C C . LYS A 1 90 ? -20.453 1.291 -6.061 1.00 89.50 90 LYS A C 1
ATOM 749 O O . LYS A 1 90 ? -19.664 1.856 -6.808 1.00 89.50 90 LYS A O 1
ATOM 754 N N . ASP A 1 91 ? -20.713 1.705 -4.824 1.00 89.38 91 ASP A N 1
ATOM 755 C CA . ASP A 1 91 ? -20.033 2.840 -4.197 1.00 89.38 91 ASP A CA 1
ATOM 756 C C . ASP A 1 91 ? -18.513 2.635 -4.159 1.00 89.38 91 ASP A C 1
ATOM 758 O O . ASP A 1 91 ? -17.762 3.505 -4.604 1.00 89.38 91 ASP A O 1
ATOM 762 N N . THR A 1 92 ? -18.046 1.459 -3.718 1.00 90.50 92 THR A N 1
ATOM 763 C CA . THR A 1 92 ? -16.612 1.136 -3.753 1.00 90.50 92 THR A CA 1
ATOM 764 C C . THR A 1 92 ? -16.057 1.163 -5.170 1.00 90.50 92 THR A C 1
ATOM 766 O O . THR A 1 92 ? -15.002 1.754 -5.378 1.00 90.50 92 THR A O 1
ATOM 769 N N . LEU A 1 93 ? -16.745 0.559 -6.141 1.00 91.69 93 LEU A N 1
ATOM 770 C CA . LEU A 1 93 ? -16.274 0.515 -7.523 1.00 91.69 93 LEU A CA 1
ATOM 771 C C . LEU A 1 93 ? -16.148 1.920 -8.122 1.00 91.69 93 LEU A C 1
ATOM 773 O O . LEU A 1 93 ? -15.103 2.255 -8.672 1.00 91.69 93 LEU A O 1
ATOM 777 N N . ILE A 1 94 ? -17.179 2.757 -7.968 1.00 90.94 94 ILE A N 1
ATOM 778 C CA . ILE A 1 94 ? -17.170 4.146 -8.446 1.00 90.94 94 ILE A CA 1
ATOM 779 C C . ILE A 1 94 ? -16.040 4.919 -7.771 1.00 90.94 94 ILE A C 1
ATOM 781 O O . ILE A 1 94 ? -15.295 5.626 -8.441 1.00 90.94 94 ILE A O 1
ATOM 785 N N . THR A 1 95 ? -15.880 4.752 -6.459 1.00 91.44 95 THR A N 1
ATOM 786 C CA . THR A 1 95 ? -14.823 5.418 -5.698 1.00 91.44 95 THR A CA 1
ATOM 787 C C . THR A 1 95 ? -13.440 5.028 -6.215 1.00 91.44 95 THR A C 1
ATOM 789 O O . THR A 1 95 ? -12.625 5.909 -6.468 1.00 91.44 95 THR A O 1
ATOM 792 N N . VAL A 1 96 ? -13.175 3.734 -6.413 1.00 92.75 96 VAL A N 1
ATOM 793 C CA . VAL A 1 96 ? -11.882 3.250 -6.917 1.00 92.75 96 VAL A CA 1
ATOM 794 C C . VAL A 1 96 ? -11.621 3.791 -8.316 1.00 92.75 96 VAL A C 1
ATOM 796 O O . VAL A 1 96 ? -10.589 4.418 -8.523 1.00 92.75 96 VAL A O 1
ATOM 799 N N . VAL A 1 97 ? -12.575 3.621 -9.236 1.00 92.56 97 VAL A N 1
ATOM 800 C CA . VAL A 1 97 ? -12.443 4.059 -10.631 1.00 92.56 97 VAL A CA 1
ATOM 801 C C . VAL A 1 97 ? -12.196 5.561 -10.700 1.00 92.56 97 VAL A C 1
ATOM 803 O O . VAL A 1 97 ? -11.199 5.982 -11.275 1.00 92.56 97 VAL A O 1
ATOM 806 N N . MET A 1 98 ? -13.047 6.373 -10.067 1.00 91.50 98 MET A N 1
ATOM 807 C CA . MET A 1 98 ? -12.957 7.834 -10.146 1.00 91.50 98 MET A CA 1
ATOM 808 C C . MET A 1 98 ? -11.669 8.377 -9.522 1.00 91.50 98 MET A C 1
ATOM 810 O O . MET A 1 98 ? -11.083 9.311 -10.063 1.00 91.50 98 MET A O 1
ATOM 814 N N . ASN A 1 99 ? -11.192 7.781 -8.423 1.00 91.19 99 ASN A N 1
ATOM 815 C CA . ASN A 1 99 ? -9.951 8.214 -7.777 1.00 91.19 99 ASN A CA 1
ATOM 816 C C . ASN A 1 99 ? -8.687 7.677 -8.481 1.00 91.19 99 ASN A C 1
ATOM 818 O O . ASN A 1 99 ? -7.615 8.246 -8.290 1.00 91.19 99 ASN A O 1
ATOM 822 N N . SER A 1 100 ? -8.783 6.636 -9.320 1.00 92.31 100 SER A N 1
ATOM 823 C CA . SER A 1 100 ? -7.667 6.154 -10.152 1.00 92.31 100 SER A CA 1
ATOM 824 C C . SER A 1 100 ? -7.642 6.737 -11.570 1.00 92.31 100 SER A C 1
ATOM 826 O O . SER A 1 100 ? -6.640 6.568 -12.268 1.00 92.31 100 SER A O 1
ATOM 828 N N . LEU A 1 101 ? -8.694 7.451 -11.999 1.00 91.44 101 LEU A N 1
ATOM 829 C CA . LEU A 1 101 ? -8.809 8.015 -13.353 1.00 91.44 101 LEU A CA 1
ATOM 830 C C . LEU A 1 101 ? -7.601 8.865 -13.757 1.00 91.44 101 LEU A C 1
ATOM 832 O O . LEU A 1 101 ? -7.172 8.789 -14.904 1.00 91.44 101 LEU A O 1
ATOM 836 N N . GLY A 1 102 ? -7.029 9.647 -12.837 1.00 87.81 102 GLY A N 1
ATOM 837 C CA . GLY A 1 102 ? -5.888 10.518 -13.144 1.00 87.81 102 GLY A CA 1
ATOM 838 C C . GLY A 1 102 ? -4.670 9.753 -13.673 1.00 87.81 102 GLY A C 1
ATOM 839 O O . GLY A 1 102 ? -4.065 10.162 -14.662 1.00 87.81 102 GLY A O 1
ATOM 840 N N . VAL A 1 103 ? -4.353 8.599 -13.076 1.00 88.56 103 VAL A N 1
ATOM 841 C CA . VAL A 1 103 ? -3.228 7.752 -13.509 1.00 88.56 103 VAL A CA 1
ATOM 842 C C . VAL A 1 103 ? -3.502 7.155 -14.887 1.00 88.56 103 VAL A C 1
ATOM 844 O O . VAL A 1 103 ? -2.620 7.123 -15.744 1.00 88.56 103 VAL A O 1
ATOM 847 N N . TRP A 1 104 ? -4.739 6.723 -15.128 1.00 89.25 104 TRP A N 1
ATOM 848 C CA . TRP A 1 104 ? -5.135 6.154 -16.415 1.00 89.25 104 TRP A CA 1
ATOM 849 C C . TRP A 1 104 ? -5.144 7.200 -17.532 1.00 89.25 104 TRP A C 1
ATOM 851 O O . TRP A 1 104 ? -4.676 6.915 -18.632 1.00 89.25 104 TRP A O 1
ATOM 861 N N . LEU A 1 105 ? -5.603 8.422 -17.249 1.00 89.94 105 LEU A N 1
ATOM 862 C CA . LEU A 1 105 ? -5.587 9.536 -18.199 1.00 89.94 105 LEU A CA 1
ATOM 863 C C . LEU A 1 105 ? -4.161 9.933 -18.581 1.00 89.94 105 LEU A C 1
ATOM 865 O O . LEU A 1 105 ? -3.874 10.080 -19.766 1.00 89.94 105 LEU A O 1
ATOM 869 N N . LEU A 1 106 ? -3.253 10.049 -17.608 1.00 87.69 106 LEU A N 1
ATOM 870 C CA . LEU A 1 106 ? -1.842 10.337 -17.882 1.00 87.69 106 LEU A CA 1
ATOM 871 C C . LEU A 1 106 ? -1.204 9.254 -18.764 1.00 87.69 106 LEU A C 1
ATOM 873 O O . LEU A 1 106 ? -0.510 9.571 -19.731 1.00 87.69 106 LEU A O 1
ATOM 877 N N . CYS A 1 107 ? -1.494 7.980 -18.484 1.00 85.94 107 CYS A N 1
ATOM 878 C CA . CYS A 1 107 ? -1.040 6.868 -19.317 1.00 85.94 107 CYS A CA 1
ATOM 879 C C . CYS A 1 107 ? -1.613 6.944 -20.745 1.00 85.94 107 CYS A C 1
ATOM 881 O O . CYS A 1 107 ? -0.880 6.741 -21.714 1.00 85.94 107 CYS A O 1
ATOM 883 N N . ALA A 1 108 ? -2.901 7.269 -20.893 1.00 88.00 108 ALA A N 1
ATOM 884 C CA . ALA A 1 108 ? -3.551 7.404 -22.195 1.00 88.00 108 ALA A CA 1
ATOM 885 C C . ALA A 1 108 ? -2.976 8.571 -23.016 1.00 88.00 108 ALA A C 1
ATOM 887 O O . ALA A 1 108 ? -2.710 8.406 -24.205 1.00 88.00 108 ALA A O 1
ATOM 888 N N . ILE A 1 109 ? -2.725 9.724 -22.387 1.00 89.38 109 ILE A N 1
ATOM 889 C CA . ILE A 1 109 ? -2.111 10.894 -23.036 1.00 89.38 109 ILE A CA 1
ATOM 890 C C . ILE A 1 109 ? -0.717 10.543 -23.560 1.00 89.38 109 ILE A C 1
ATOM 892 O O . ILE A 1 109 ? -0.421 10.799 -24.726 1.00 89.38 109 ILE A O 1
ATOM 896 N N . ASN A 1 110 ? 0.118 9.906 -22.735 1.00 87.56 110 ASN A N 1
ATOM 897 C CA . ASN A 1 110 ? 1.445 9.461 -23.157 1.00 87.56 110 ASN A CA 1
ATOM 898 C C . ASN A 1 110 ? 1.377 8.505 -24.351 1.00 87.56 110 ASN A C 1
ATOM 900 O O . ASN A 1 110 ? 2.135 8.660 -25.306 1.00 87.56 110 ASN A O 1
ATOM 904 N N . PHE A 1 111 ? 0.447 7.548 -24.328 1.00 85.75 111 PHE A N 1
ATOM 905 C CA . PHE A 1 111 ? 0.262 6.608 -25.430 1.00 85.75 111 PHE A CA 1
ATOM 906 C C . PHE A 1 111 ? -0.142 7.310 -26.736 1.00 85.75 111 PHE A C 1
ATOM 908 O O . PHE A 1 111 ? 0.408 7.011 -27.796 1.00 85.75 111 PHE A O 1
ATOM 915 N N . ILE A 1 112 ? -1.069 8.271 -26.666 1.00 89.25 112 ILE A N 1
ATOM 916 C CA . ILE A 1 112 ? -1.518 9.048 -27.829 1.00 89.25 112 ILE A CA 1
ATOM 917 C C . ILE A 1 112 ? -0.372 9.894 -28.395 1.00 89.25 112 ILE A C 1
ATOM 919 O O . ILE A 1 112 ? -0.154 9.872 -29.604 1.00 89.25 112 ILE A O 1
ATOM 923 N N . LEU A 1 113 ? 0.379 10.599 -27.543 1.00 88.62 113 LEU A N 1
ATOM 924 C CA . LEU A 1 113 ? 1.501 11.445 -27.965 1.00 88.62 113 LEU A CA 1
ATOM 925 C C . LEU A 1 113 ? 2.614 10.632 -28.632 1.00 88.62 113 LEU A C 1
ATOM 927 O O . LEU A 1 113 ? 3.092 11.012 -29.699 1.00 88.62 113 LEU A O 1
ATOM 931 N N . LEU A 1 114 ? 2.974 9.482 -28.057 1.00 86.81 114 LEU A N 1
ATOM 932 C CA . LEU A 1 114 ? 3.964 8.580 -28.648 1.00 86.81 114 LEU A CA 1
ATOM 933 C C . LEU A 1 114 ? 3.503 8.053 -30.010 1.00 86.81 114 LEU A C 1
ATOM 935 O O . LEU A 1 114 ? 4.275 8.045 -30.966 1.00 86.81 114 LEU A O 1
ATOM 939 N N . LYS A 1 115 ? 2.225 7.671 -30.135 1.00 87.69 115 LYS A N 1
ATOM 940 C CA . LYS A 1 115 ? 1.659 7.220 -31.414 1.00 87.69 115 LYS A CA 1
ATOM 941 C C . LYS A 1 115 ? 1.578 8.345 -32.455 1.00 87.69 115 LYS A C 1
ATOM 943 O O . LYS A 1 115 ? 1.677 8.071 -33.646 1.00 87.69 115 LYS A O 1
ATOM 948 N N . ALA A 1 116 ? 1.422 9.592 -32.016 1.00 89.69 116 ALA A N 1
ATOM 949 C CA . ALA A 1 116 ? 1.441 10.781 -32.867 1.00 89.69 116 ALA A CA 1
ATOM 950 C C . ALA A 1 116 ? 2.862 11.225 -33.279 1.00 89.69 116 ALA A C 1
ATOM 952 O O . ALA A 1 116 ? 2.997 12.195 -34.020 1.00 89.69 116 ALA A O 1
ATOM 953 N N . GLY A 1 117 ? 3.912 10.526 -32.829 1.00 87.25 117 GLY A N 1
ATOM 954 C CA . GLY A 1 117 ? 5.301 10.807 -33.197 1.00 87.25 117 GLY A CA 1
ATOM 955 C C . GLY A 1 117 ? 6.021 11.795 -32.277 1.00 87.25 117 GLY A C 1
ATOM 956 O O . GLY A 1 117 ? 7.056 12.334 -32.666 1.00 87.25 117 GLY A O 1
ATOM 957 N N . ALA A 1 118 ? 5.506 12.049 -31.068 1.00 83.62 118 ALA A N 1
ATOM 958 C CA . ALA A 1 118 ? 6.221 12.856 -30.084 1.00 83.62 118 ALA A CA 1
ATOM 959 C C . ALA A 1 118 ? 7.554 12.191 -29.700 1.00 83.62 118 ALA A C 1
ATOM 961 O O . ALA A 1 118 ? 7.610 10.999 -29.396 1.00 83.62 118 ALA A O 1
ATOM 962 N N . THR A 1 119 ? 8.630 12.977 -29.681 1.00 78.44 119 THR A N 1
ATOM 963 C CA . THR A 1 119 ? 9.979 12.525 -29.299 1.00 78.44 119 THR A CA 1
ATOM 964 C C . THR A 1 119 ? 10.193 12.497 -27.786 1.00 78.44 119 THR A C 1
ATOM 966 O O . THR A 1 119 ? 11.180 11.937 -27.310 1.00 78.44 119 THR A O 1
ATOM 969 N N . SER A 1 120 ? 9.269 13.082 -27.021 1.00 78.50 120 SER A N 1
ATOM 970 C CA . SER A 1 120 ? 9.287 13.125 -25.564 1.00 78.50 120 SER A CA 1
ATOM 971 C C . SER A 1 120 ? 7.954 12.661 -24.979 1.00 78.50 120 SER A C 1
ATOM 973 O O . SER A 1 120 ? 6.883 12.820 -25.565 1.00 78.50 120 SER A O 1
ATOM 975 N N . ILE A 1 121 ? 8.041 12.057 -23.797 1.00 78.69 121 ILE A N 1
ATOM 976 C CA . ILE A 1 121 ? 6.893 11.584 -23.024 1.00 78.69 121 ILE A CA 1
ATOM 977 C C . ILE A 1 121 ? 6.424 12.750 -22.141 1.00 78.69 121 ILE A C 1
ATOM 979 O O . ILE A 1 121 ? 7.251 13.394 -21.499 1.00 78.69 121 ILE A O 1
ATOM 983 N N . PHE A 1 122 ? 5.116 13.024 -22.093 1.00 79.31 122 PHE A N 1
ATOM 984 C CA . PHE A 1 122 ? 4.550 14.116 -21.285 1.00 79.31 122 PHE A CA 1
ATOM 985 C C . PHE A 1 122 ? 4.793 13.911 -19.783 1.00 79.31 122 PHE A C 1
ATOM 987 O O . PHE A 1 122 ? 5.107 14.853 -19.062 1.00 79.31 122 PHE A O 1
ATOM 994 N N . SER A 1 123 ? 4.683 12.667 -19.314 1.00 76.81 123 SER A N 1
ATOM 995 C CA . SER A 1 123 ? 5.025 12.278 -17.945 1.00 76.81 123 SER A CA 1
ATOM 996 C C . SER A 1 123 ? 5.753 10.938 -17.961 1.00 76.81 123 SER A C 1
ATOM 998 O O . SER A 1 123 ? 5.202 9.948 -18.435 1.00 76.81 123 SER A O 1
ATOM 1000 N N . ASP A 1 124 ? 7.003 10.897 -17.502 1.00 70.19 124 ASP A N 1
ATOM 1001 C CA . ASP A 1 124 ? 7.812 9.680 -17.555 1.00 70.19 124 ASP A CA 1
ATOM 1002 C C . ASP A 1 124 ? 7.400 8.682 -16.453 1.00 70.19 124 ASP A C 1
ATOM 1004 O O . ASP A 1 124 ? 7.603 8.926 -15.264 1.00 70.19 124 ASP A O 1
ATOM 1008 N N . PHE A 1 125 ? 6.816 7.549 -16.859 1.00 66.69 125 PHE A N 1
ATOM 1009 C CA . PHE A 1 125 ? 6.343 6.476 -15.972 1.00 66.69 125 PHE A CA 1
ATOM 1010 C C . PHE A 1 125 ? 7.315 5.293 -15.852 1.00 66.69 125 PHE A C 1
ATOM 1012 O O . PHE A 1 125 ? 6.914 4.247 -15.350 1.00 66.69 125 PHE A O 1
ATOM 1019 N N . LYS A 1 126 ? 8.576 5.395 -16.300 1.00 63.16 126 LYS A N 1
ATOM 1020 C CA . LYS A 1 126 ? 9.520 4.251 -16.376 1.00 63.16 126 LYS A CA 1
ATOM 1021 C C . LYS A 1 126 ? 9.512 3.292 -15.173 1.00 63.16 126 LYS A C 1
ATOM 1023 O O . LYS A 1 126 ? 9.587 2.088 -15.384 1.00 63.16 126 LYS A O 1
ATOM 1028 N N . LEU A 1 127 ? 9.375 3.799 -13.944 1.00 61.03 127 LEU A N 1
ATOM 1029 C CA . LEU A 1 127 ? 9.308 2.994 -12.709 1.00 61.03 127 LEU A CA 1
ATOM 1030 C C . LEU A 1 127 ? 7.910 2.926 -12.069 1.00 61.03 127 LEU A C 1
ATOM 1032 O O . LEU A 1 127 ? 7.704 2.225 -11.085 1.00 61.03 127 LEU A O 1
ATOM 1036 N N . THR A 1 128 ? 6.938 3.657 -12.609 1.00 69.38 128 THR A N 1
ATOM 1037 C CA . THR A 1 128 ? 5.596 3.831 -12.038 1.00 69.38 128 THR A CA 1
ATOM 1038 C C . THR A 1 128 ? 4.488 3.339 -12.964 1.00 69.38 128 THR A C 1
ATOM 1040 O O . THR A 1 128 ? 3.318 3.475 -12.624 1.00 69.38 128 THR A O 1
ATOM 1043 N N . TYR A 1 129 ? 4.804 2.691 -14.091 1.00 74.56 129 TYR A N 1
ATOM 1044 C CA . TYR A 1 129 ? 3.792 2.053 -14.944 1.00 74.56 129 TYR A CA 1
ATOM 1045 C C . TYR A 1 129 ? 2.922 1.056 -14.160 1.00 74.56 129 TYR A C 1
ATOM 1047 O O . TYR A 1 129 ? 1.711 1.016 -14.364 1.00 74.56 129 TYR A O 1
ATOM 1055 N N . GLY A 1 130 ? 3.482 0.350 -13.169 1.00 79.25 130 GLY A N 1
ATOM 1056 C CA . GLY A 1 130 ? 2.715 -0.512 -12.259 1.00 79.25 130 GLY A CA 1
ATOM 1057 C C . GLY A 1 130 ? 1.597 0.210 -11.483 1.00 79.25 130 GLY A C 1
ATOM 1058 O O . GLY A 1 130 ? 0.643 -0.430 -11.035 1.00 79.25 130 GLY A O 1
ATOM 1059 N N . PHE A 1 131 ? 1.639 1.544 -11.371 1.00 83.94 131 PHE A N 1
ATOM 1060 C CA . PHE A 1 131 ? 0.633 2.336 -10.656 1.00 83.94 131 PHE A CA 1
ATOM 1061 C C . PHE A 1 131 ? -0.747 2.300 -11.305 1.00 83.94 131 PHE A C 1
ATOM 1063 O O . PHE A 1 131 ? -1.735 2.495 -10.599 1.00 83.94 131 PHE A O 1
ATOM 1070 N N . VAL A 1 132 ? -0.844 1.966 -12.596 1.00 86.19 132 VAL A N 1
ATOM 1071 C CA . VAL A 1 132 ? -2.132 1.756 -13.280 1.00 86.19 132 VAL A CA 1
ATOM 1072 C C . VAL A 1 132 ? -2.994 0.724 -12.543 1.00 86.19 132 VAL A C 1
ATOM 1074 O O . VAL A 1 132 ? -4.209 0.902 -12.468 1.00 86.19 132 VAL A O 1
ATOM 1077 N N . PHE A 1 133 ? -2.372 -0.299 -11.946 1.00 85.38 133 PHE A N 1
ATOM 1078 C CA . PHE A 1 133 ? -3.050 -1.310 -11.128 1.00 85.38 133 PHE A CA 1
ATOM 1079 C C . PHE A 1 133 ? -2.841 -1.106 -9.630 1.00 85.38 133 PHE A C 1
ATOM 1081 O O . PHE A 1 133 ? -3.743 -1.368 -8.834 1.00 85.38 133 PHE A O 1
ATOM 1088 N N . PHE A 1 134 ? -1.675 -0.606 -9.227 1.00 86.88 134 PHE A N 1
ATOM 1089 C CA . PHE A 1 134 ? -1.370 -0.434 -7.813 1.00 86.88 134 PHE A CA 1
ATOM 1090 C C . PHE A 1 134 ? -2.234 0.649 -7.149 1.00 86.88 134 PHE A C 1
ATOM 1092 O O . PHE A 1 134 ? -2.721 0.471 -6.033 1.00 86.88 134 PHE A O 1
ATOM 1099 N N . VAL A 1 135 ? -2.503 1.758 -7.842 1.00 90.56 135 VAL A N 1
ATOM 1100 C CA . VAL A 1 135 ? -3.359 2.834 -7.319 1.00 90.56 135 VAL A CA 1
ATOM 1101 C C . VAL A 1 135 ? -4.797 2.364 -7.069 1.00 90.56 135 VAL A C 1
ATOM 1103 O O . VAL A 1 135 ? -5.255 2.508 -5.934 1.00 90.56 135 VAL A O 1
ATOM 1106 N N . PRO A 1 136 ? -5.516 1.740 -8.024 1.00 92.00 136 PRO A N 1
ATOM 1107 C CA . PRO A 1 136 ? -6.854 1.228 -7.733 1.00 92.00 136 PRO A CA 1
ATOM 1108 C C . PRO A 1 136 ? -6.854 0.147 -6.640 1.00 92.00 136 PRO A C 1
ATOM 1110 O O . PRO A 1 136 ? -7.783 0.109 -5.832 1.00 92.00 136 PRO A O 1
ATOM 1113 N N . LEU A 1 137 ? -5.800 -0.674 -6.544 1.00 91.19 137 LEU A N 1
ATOM 1114 C CA . LEU A 1 137 ? -5.648 -1.651 -5.462 1.00 91.19 137 LEU A CA 1
ATOM 1115 C C . LEU A 1 137 ? -5.558 -0.975 -4.085 1.00 91.19 137 LEU A C 1
ATOM 1117 O O . LEU A 1 137 ? -6.306 -1.337 -3.178 1.00 91.19 137 LEU A O 1
ATOM 1121 N N . THR A 1 138 ? -4.688 0.025 -3.918 1.00 92.56 138 THR A N 1
ATOM 1122 C CA . THR A 1 138 ? -4.549 0.739 -2.633 1.00 92.56 138 THR A CA 1
ATOM 1123 C C . THR A 1 138 ? -5.820 1.500 -2.246 1.00 92.56 138 THR A C 1
ATOM 1125 O O . THR A 1 138 ? -6.196 1.512 -1.071 1.00 92.56 138 THR A O 1
ATOM 1128 N N . LEU A 1 139 ? -6.548 2.061 -3.217 1.00 93.00 139 LEU A N 1
ATOM 1129 C CA . LEU A 1 139 ? -7.854 2.689 -2.989 1.00 93.00 139 LEU A CA 1
ATOM 1130 C C . LEU A 1 139 ? -8.895 1.669 -2.511 1.00 93.00 139 LEU A C 1
ATOM 1132 O O . LEU A 1 139 ? -9.621 1.922 -1.545 1.00 93.00 139 LEU A O 1
ATOM 1136 N N . TYR A 1 140 ? -8.938 0.497 -3.149 1.00 93.38 140 TYR A N 1
ATOM 1137 C CA . TYR A 1 140 ? -9.821 -0.593 -2.749 1.00 93.38 140 TYR A CA 1
ATOM 1138 C C . TYR A 1 140 ? -9.503 -1.085 -1.332 1.00 93.38 140 TYR A C 1
ATOM 1140 O O . TYR A 1 140 ? -10.411 -1.183 -0.503 1.00 93.38 140 TYR A O 1
ATOM 1148 N N .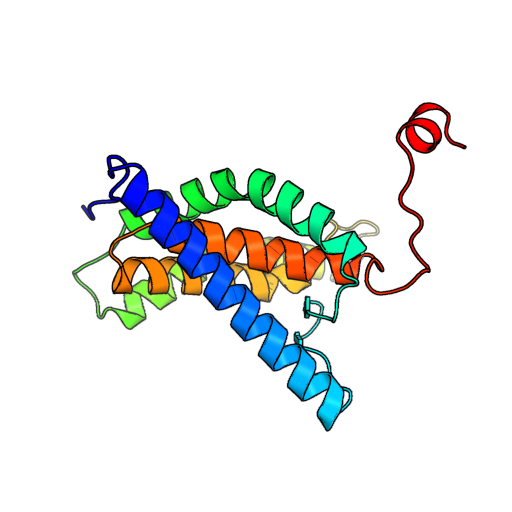 LEU A 1 141 ? -8.227 -1.339 -1.027 1.00 92.69 141 LEU A N 1
ATOM 1149 C CA . LEU A 1 141 ? -7.779 -1.777 0.297 1.00 92.69 141 LEU A CA 1
ATOM 1150 C C . LEU A 1 141 ? -8.117 -0.744 1.368 1.00 92.69 141 LEU A C 1
ATOM 1152 O O . LEU A 1 141 ? -8.720 -1.085 2.382 1.00 92.69 141 LEU A O 1
ATOM 1156 N N . THR A 1 142 ? -7.832 0.532 1.112 1.00 92.75 14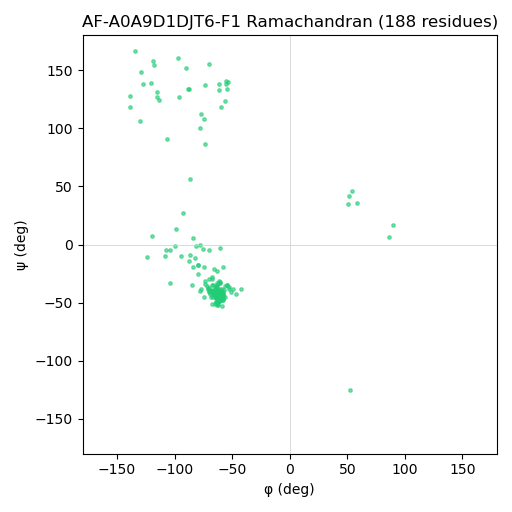2 THR A N 1
ATOM 1157 C CA . THR A 1 142 ? -8.157 1.625 2.035 1.00 92.75 142 THR A CA 1
ATOM 1158 C C . THR A 1 142 ? -9.657 1.681 2.335 1.00 92.75 142 THR A C 1
ATOM 1160 O O . THR A 1 142 ? -10.058 1.799 3.496 1.00 92.75 142 THR A O 1
ATOM 1163 N N . ARG A 1 143 ? -10.505 1.526 1.309 1.00 90.12 143 ARG A N 1
ATOM 1164 C CA . ARG A 1 143 ? -11.967 1.480 1.460 1.00 90.12 143 ARG A CA 1
ATOM 1165 C C . ARG A 1 143 ? -12.421 0.239 2.225 1.00 90.12 143 ARG A C 1
ATOM 1167 O O . ARG A 1 143 ? -13.280 0.342 3.098 1.00 90.12 143 ARG A O 1
ATOM 1174 N N . LYS A 1 144 ? -11.860 -0.933 1.920 1.00 91.12 144 LYS A N 1
ATOM 1175 C CA . LYS A 1 144 ? -12.239 -2.199 2.559 1.00 91.12 144 LYS A CA 1
ATOM 1176 C C . LYS A 1 144 ? -11.825 -2.230 4.031 1.00 91.12 144 LYS A C 1
ATOM 1178 O O . LYS A 1 144 ? -12.651 -2.567 4.876 1.00 91.12 144 LYS A O 1
ATOM 1183 N N . CYS A 1 145 ? -10.602 -1.806 4.350 1.00 90.44 145 CYS A N 1
ATOM 1184 C CA . CYS A 1 145 ? -10.117 -1.671 5.723 1.00 90.44 145 CYS A CA 1
ATOM 1185 C C . CYS A 1 145 ? -10.995 -0.710 6.528 1.00 90.44 145 CYS A C 1
ATOM 1187 O O . CYS A 1 145 ? -11.400 -1.049 7.641 1.00 90.44 145 CYS A O 1
ATOM 1189 N N . TYR A 1 146 ? -11.347 0.448 5.958 1.00 89.81 146 TYR A N 1
ATOM 1190 C CA . TYR A 1 146 ? -12.227 1.406 6.625 1.00 89.81 146 TYR A CA 1
ATOM 1191 C C . TYR A 1 146 ? -13.626 0.837 6.864 1.00 89.81 146 TYR A C 1
ATOM 1193 O O . TYR A 1 146 ? -14.184 1.032 7.933 1.00 89.81 146 TYR A O 1
ATOM 1201 N N . LYS A 1 147 ? -14.191 0.080 5.924 1.00 86.94 147 LYS A N 1
ATOM 1202 C CA . LYS A 1 147 ? -15.517 -0.530 6.101 1.00 86.94 147 LYS A CA 1
ATOM 1203 C C . LYS A 1 147 ? -15.553 -1.606 7.186 1.00 86.94 147 LYS A C 1
ATOM 1205 O O . LYS A 1 147 ? -16.555 -1.726 7.874 1.00 86.94 147 LYS A O 1
ATOM 1210 N N . ILE A 1 148 ? -14.470 -2.367 7.349 1.00 87.38 148 ILE A N 1
ATOM 1211 C CA . ILE A 1 148 ? -14.378 -3.416 8.378 1.00 87.38 148 ILE A CA 1
ATOM 1212 C C . ILE A 1 148 ? -14.099 -2.814 9.761 1.00 87.38 148 ILE A C 1
ATOM 1214 O O . ILE A 1 148 ? -14.627 -3.284 10.763 1.00 87.38 148 ILE A O 1
ATOM 1218 N N . THR A 1 149 ? -13.237 -1.798 9.830 1.00 85.81 149 THR A N 1
ATOM 1219 C CA . THR A 1 149 ? -12.700 -1.296 11.109 1.00 85.81 149 THR A CA 1
ATOM 1220 C C . THR A 1 149 ? -13.239 0.066 11.527 1.00 85.81 149 THR A C 1
ATOM 1222 O O . THR A 1 149 ? -12.971 0.511 12.642 1.00 85.81 149 THR A O 1
ATOM 1225 N N . HIS A 1 150 ? -13.960 0.750 10.636 1.00 85.12 150 HIS A N 1
ATOM 1226 C CA . HIS A 1 150 ? -14.347 2.158 10.750 1.00 85.12 150 HIS A CA 1
ATOM 1227 C C . HIS A 1 150 ? -13.153 3.067 11.065 1.00 85.12 150 HIS A C 1
ATOM 1229 O O . HIS A 1 150 ? -13.260 4.038 11.813 1.00 85.12 150 HIS A O 1
ATOM 1235 N N . ASN A 1 151 ? -11.983 2.723 10.520 1.00 86.44 151 ASN A N 1
ATOM 1236 C CA . ASN A 1 151 ? -10.719 3.331 10.890 1.00 86.44 151 ASN A CA 1
ATOM 1237 C C . ASN A 1 151 ? -9.822 3.611 9.681 1.00 86.44 151 ASN A C 1
ATOM 1239 O O . ASN A 1 151 ? -9.554 2.719 8.876 1.00 86.44 151 ASN A O 1
ATOM 1243 N N . ILE A 1 152 ? -9.338 4.849 9.566 1.00 90.12 152 ILE A N 1
ATOM 1244 C CA . ILE A 1 152 ? -8.445 5.271 8.478 1.00 90.12 152 ILE A CA 1
ATOM 1245 C C . ILE A 1 152 ? -6.984 4.850 8.708 1.00 90.12 152 ILE A C 1
ATOM 1247 O O . ILE A 1 152 ? -6.252 4.644 7.742 1.00 90.12 152 ILE A O 1
ATOM 1251 N N . TRP A 1 153 ? -6.569 4.665 9.967 1.00 89.88 153 TRP A N 1
ATOM 1252 C CA . TRP A 1 153 ? -5.177 4.396 10.346 1.00 89.88 153 TRP A CA 1
ATOM 1253 C C . TRP A 1 153 ? -4.679 3.044 9.816 1.00 89.88 153 TRP A C 1
ATOM 1255 O O . TRP A 1 153 ? -3.551 2.949 9.338 1.00 89.88 153 TRP A O 1
ATOM 1265 N N . LEU A 1 154 ? -5.530 2.008 9.847 1.00 91.19 154 LEU A N 1
ATOM 1266 C CA . LEU A 1 154 ? -5.182 0.665 9.368 1.00 91.19 154 LEU A CA 1
ATOM 1267 C C . LEU A 1 154 ? -4.913 0.650 7.859 1.00 91.19 154 LEU A C 1
ATOM 1269 O O . LEU A 1 154 ? -3.885 0.143 7.420 1.00 91.19 154 LEU A O 1
ATOM 1273 N N . GLY A 1 155 ? -5.846 1.202 7.075 1.00 91.00 155 GLY A N 1
ATOM 1274 C CA . GLY A 1 155 ? -5.731 1.234 5.617 1.00 91.00 155 GLY A CA 1
ATOM 1275 C C . GLY A 1 155 ? -4.517 2.044 5.167 1.00 91.00 155 GLY A C 1
ATOM 1276 O O . GLY A 1 155 ? -3.788 1.601 4.283 1.00 91.00 155 GLY A O 1
ATOM 1277 N N . ALA A 1 156 ? -4.258 3.175 5.830 1.00 93.00 156 ALA A N 1
ATOM 1278 C CA . ALA A 1 156 ? -3.109 4.019 5.531 1.00 93.00 156 ALA A CA 1
ATOM 1279 C C . ALA A 1 156 ? -1.770 3.316 5.810 1.00 93.00 156 ALA A C 1
ATOM 1281 O O . ALA A 1 156 ? -0.882 3.350 4.960 1.00 93.00 156 ALA A O 1
ATOM 1282 N N . ALA A 1 157 ? -1.639 2.643 6.959 1.00 93.56 157 ALA A N 1
ATOM 1283 C CA . ALA A 1 157 ? -0.410 1.939 7.333 1.00 93.56 157 ALA A CA 1
ATOM 1284 C C . ALA A 1 157 ? -0.154 0.721 6.438 1.00 93.56 157 ALA A C 1
ATOM 1286 O O . ALA A 1 157 ? 0.970 0.487 6.001 1.00 93.56 157 ALA A O 1
ATOM 1287 N N . LEU A 1 158 ? -1.211 -0.026 6.107 1.00 94.12 158 LEU A N 1
ATOM 1288 C CA . LEU A 1 158 ? -1.112 -1.167 5.204 1.00 94.12 158 LEU A CA 1
ATOM 1289 C C . LEU A 1 158 ? -0.683 -0.728 3.799 1.00 94.12 158 LEU A C 1
ATOM 1291 O O . LEU A 1 158 ? 0.255 -1.291 3.240 1.00 94.12 158 LEU A O 1
ATOM 1295 N N . CYS A 1 159 ? -1.336 0.293 3.235 1.00 94.31 159 CYS A N 1
ATOM 1296 C CA . CYS A 1 159 ? -1.026 0.757 1.884 1.00 94.31 159 CYS A CA 1
ATOM 1297 C C . CYS A 1 159 ? 0.364 1.396 1.791 1.00 94.31 159 CYS A C 1
ATOM 1299 O O . CYS A 1 159 ? 1.038 1.203 0.780 1.00 94.31 159 CYS A O 1
ATOM 1301 N N . SER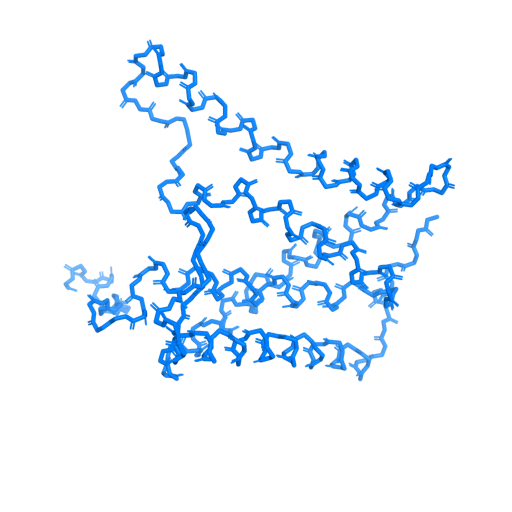 A 1 160 ? 0.824 2.106 2.831 1.00 93.94 160 SER A N 1
ATOM 1302 C CA . SER A 1 160 ? 2.174 2.677 2.835 1.00 93.94 160 SER A CA 1
ATOM 1303 C C . SER A 1 160 ? 3.253 1.595 2.863 1.00 93.94 160 SER A C 1
ATOM 1305 O O . SER A 1 160 ? 4.204 1.684 2.089 1.00 93.94 160 SER A O 1
ATOM 1307 N N . LEU A 1 161 ? 3.079 0.546 3.676 1.00 92.38 161 LEU A N 1
ATOM 1308 C CA . LEU A 1 161 ? 3.997 -0.595 3.729 1.00 92.38 161 LEU A CA 1
ATOM 1309 C C . LEU A 1 161 ? 3.989 -1.411 2.435 1.00 92.38 161 LEU A C 1
ATOM 1311 O O . LEU A 1 161 ? 5.046 -1.807 1.951 1.00 92.38 161 LEU A O 1
ATOM 1315 N N . MET A 1 162 ? 2.814 -1.639 1.845 1.00 91.25 162 MET A N 1
ATOM 1316 C CA . MET A 1 162 ? 2.716 -2.339 0.564 1.00 91.25 162 MET A CA 1
ATOM 1317 C C . MET A 1 162 ? 3.380 -1.550 -0.565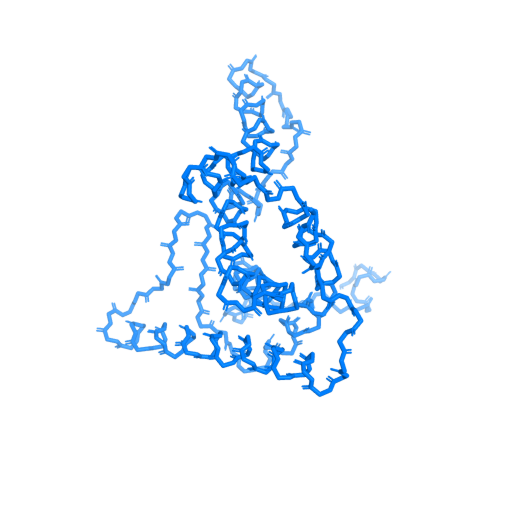 1.00 91.25 162 MET A C 1
ATOM 1319 O O . MET A 1 162 ? 4.070 -2.145 -1.387 1.00 91.25 162 MET A O 1
ATOM 1323 N N . LEU A 1 163 ? 3.194 -0.224 -0.617 1.00 90.06 163 LEU A N 1
ATOM 1324 C CA . LEU A 1 163 ? 3.815 0.609 -1.649 1.00 90.06 163 LEU A CA 1
ATOM 1325 C C . LEU A 1 163 ? 5.337 0.532 -1.569 1.00 90.06 163 LEU A C 1
ATOM 1327 O O . LEU A 1 163 ? 6.000 0.329 -2.582 1.00 90.06 163 LEU A O 1
ATOM 1331 N N . THR A 1 164 ? 5.904 0.700 -0.377 1.00 89.19 164 THR A N 1
ATOM 1332 C CA . THR A 1 164 ? 7.359 0.687 -0.235 1.00 89.19 164 THR A CA 1
ATOM 1333 C C . THR A 1 164 ? 7.930 -0.701 -0.456 1.00 89.19 164 THR A C 1
ATOM 1335 O O . THR A 1 164 ? 8.929 -0.828 -1.159 1.00 89.19 164 THR A O 1
ATOM 1338 N N . TRP A 1 165 ? 7.273 -1.751 0.030 1.00 88.19 165 TRP A N 1
ATOM 1339 C CA . TRP A 1 165 ? 7.703 -3.112 -0.268 1.00 88.19 165 TRP A CA 1
ATOM 1340 C C . TRP A 1 165 ? 7.623 -3.448 -1.764 1.00 88.19 165 TRP A C 1
ATOM 1342 O O . TRP A 1 165 ? 8.494 -4.154 -2.244 1.00 88.19 165 TRP A O 1
ATOM 1352 N N . ALA A 1 166 ? 6.674 -2.908 -2.534 1.00 86.31 166 ALA A N 1
ATOM 1353 C CA . ALA A 1 166 ? 6.668 -3.087 -3.991 1.00 86.31 166 ALA A CA 1
ATOM 1354 C C . ALA A 1 166 ? 7.800 -2.305 -4.691 1.00 86.31 166 ALA A C 1
ATOM 1356 O O . ALA A 1 166 ? 8.397 -2.765 -5.662 1.00 86.31 166 ALA A O 1
ATOM 1357 N N . LEU A 1 167 ? 8.117 -1.100 -4.205 1.00 82.69 167 LEU A N 1
ATOM 1358 C CA . LEU A 1 167 ? 9.099 -0.226 -4.849 1.00 82.69 167 LEU A CA 1
ATOM 1359 C C . LEU A 1 167 ? 10.542 -0.689 -4.627 1.00 82.69 167 LEU A C 1
ATOM 1361 O O . LEU A 1 167 ? 11.318 -0.714 -5.576 1.00 82.69 167 LEU A O 1
ATOM 1365 N N . PHE A 1 168 ? 10.933 -1.060 -3.410 1.00 80.38 168 PHE A N 1
ATOM 1366 C CA . PHE A 1 168 ? 12.345 -1.329 -3.105 1.00 80.38 168 PHE A CA 1
ATOM 1367 C C . PHE A 1 168 ? 12.955 -2.526 -3.866 1.00 80.38 168 PHE A C 1
ATOM 1369 O O . PHE A 1 168 ? 14.038 -2.360 -4.431 1.00 80.38 168 PHE A O 1
ATOM 1376 N N . PRO A 1 169 ? 12.302 -3.696 -3.972 1.00 74.75 169 PRO A N 1
ATOM 1377 C CA . PRO A 1 169 ? 12.793 -4.803 -4.789 1.00 74.75 169 PRO A CA 1
ATOM 1378 C C . PRO A 1 169 ? 12.965 -4.409 -6.257 1.00 74.75 169 PRO A C 1
ATOM 1380 O O . PRO A 1 169 ? 13.995 -4.720 -6.850 1.00 74.75 169 PRO A O 1
ATOM 1383 N N . SER A 1 170 ? 12.021 -3.634 -6.809 1.00 71.69 170 SER A N 1
ATOM 1384 C CA . SER A 1 170 ? 12.067 -3.167 -8.204 1.00 71.69 170 SER A CA 1
ATOM 1385 C C . SER A 1 170 ? 13.262 -2.252 -8.516 1.00 71.69 170 SER A C 1
ATOM 1387 O O . SER A 1 170 ? 13.690 -2.175 -9.664 1.00 71.69 170 SER A O 1
ATOM 1389 N N . GLN A 1 171 ? 13.850 -1.604 -7.501 1.00 70.12 171 GLN A N 1
ATOM 1390 C CA . GLN A 1 171 ? 15.082 -0.811 -7.637 1.00 70.12 171 GLN A CA 1
ATOM 1391 C C . GLN A 1 171 ? 16.361 -1.662 -7.549 1.00 70.12 171 GLN A C 1
ATOM 1393 O O . GLN A 1 171 ? 17.465 -1.126 -7.508 1.00 70.12 171 GLN A O 1
ATOM 1398 N N . GLY A 1 172 ? 16.238 -2.990 -7.486 1.00 65.56 172 GLY A N 1
ATOM 1399 C CA . GLY A 1 172 ? 17.376 -3.901 -7.409 1.00 65.56 172 GLY A CA 1
ATOM 1400 C C . GLY A 1 172 ? 17.885 -4.158 -5.992 1.00 65.56 172 GLY A C 1
ATOM 1401 O O . GLY A 1 172 ? 18.872 -4.870 -5.852 1.00 65.56 172 GLY A O 1
ATOM 1402 N N . TYR A 1 173 ? 17.211 -3.673 -4.939 1.00 64.56 173 TYR A N 1
ATOM 1403 C CA . TYR A 1 173 ? 17.579 -3.974 -3.542 1.00 64.56 173 TYR A CA 1
ATOM 1404 C C . TYR A 1 173 ? 17.316 -5.436 -3.122 1.00 64.56 173 TYR A C 1
ATOM 1406 O O . TYR A 1 173 ? 17.686 -5.833 -2.017 1.00 64.56 173 TYR A O 1
ATOM 1414 N N . HIS A 1 174 ? 16.703 -6.241 -3.995 1.00 57.84 174 HIS A N 1
ATOM 1415 C CA . HIS A 1 174 ? 16.653 -7.705 -3.890 1.00 57.84 174 HIS A CA 1
ATOM 1416 C C . HIS A 1 174 ? 18.036 -8.350 -4.155 1.00 57.84 174 HIS A C 1
ATOM 1418 O O . HIS A 1 174 ? 18.372 -9.384 -3.579 1.00 57.84 174 HIS A O 1
ATOM 1424 N N . SER A 1 175 ? 18.884 -7.717 -4.976 1.00 52.41 175 SER A N 1
ATOM 1425 C CA . SER A 1 175 ? 20.170 -8.258 -5.442 1.00 52.41 175 SER A CA 1
ATOM 1426 C C . SER A 1 175 ? 21.351 -7.388 -4.973 1.00 52.41 175 SER A C 1
ATOM 1428 O O . SER A 1 175 ? 21.210 -6.186 -4.775 1.00 52.41 175 SER A O 1
ATOM 1430 N N . PHE A 1 176 ? 22.563 -7.952 -4.846 1.00 50.66 176 PHE A N 1
ATOM 1431 C CA . PHE A 1 176 ? 23.800 -7.204 -4.501 1.00 50.66 176 PHE A CA 1
ATOM 1432 C C . PHE A 1 176 ? 24.185 -6.099 -5.515 1.00 50.66 176 PHE A C 1
ATOM 1434 O O . PHE A 1 176 ? 25.173 -5.397 -5.324 1.00 50.66 176 PHE A O 1
ATOM 1441 N N . SER A 1 177 ? 23.434 -5.958 -6.608 1.00 48.88 177 SER A N 1
ATOM 1442 C CA . SER A 1 177 ? 23.741 -5.090 -7.744 1.00 48.88 177 SER A CA 1
ATOM 1443 C C . SER A 1 177 ? 23.521 -3.600 -7.470 1.00 48.88 177 SER A C 1
ATOM 1445 O O . SER A 1 177 ? 24.079 -2.780 -8.193 1.00 48.88 177 SER A O 1
ATOM 1447 N N . TYR A 1 178 ? 22.739 -3.233 -6.447 1.00 55.81 178 TYR A N 1
ATOM 1448 C CA . TYR A 1 178 ? 22.486 -1.830 -6.114 1.00 55.81 178 TYR A CA 1
ATOM 1449 C C . TYR A 1 178 ? 23.237 -1.407 -4.844 1.00 55.81 178 TYR A C 1
ATOM 1451 O O . TYR A 1 178 ? 22.734 -1.502 -3.721 1.00 55.81 178 TYR A O 1
ATOM 1459 N N . MET A 1 179 ? 24.455 -0.897 -5.027 1.00 55.00 179 MET A N 1
ATOM 1460 C CA . MET A 1 179 ? 25.139 -0.112 -4.001 1.00 55.00 179 MET A CA 1
ATOM 1461 C C . MET A 1 179 ? 24.536 1.293 -4.023 1.00 55.00 179 MET A C 1
ATOM 1463 O O . MET A 1 179 ? 24.821 2.085 -4.916 1.00 55.00 179 MET A O 1
ATOM 1467 N N . GLY A 1 180 ? 23.627 1.576 -3.087 1.00 58.69 180 GLY A N 1
ATOM 1468 C CA . GLY A 1 180 ? 22.986 2.888 -3.013 1.00 58.69 180 GLY A CA 1
ATOM 1469 C C . GLY A 1 180 ? 24.019 4.006 -2.909 1.00 58.69 180 GLY A C 1
ATOM 1470 O O . GLY A 1 180 ? 25.000 3.873 -2.178 1.00 58.69 180 GLY A O 1
ATOM 1471 N N . GLN A 1 181 ? 23.785 5.101 -3.632 1.00 58.00 181 GLN A N 1
ATOM 1472 C CA . GLN A 1 181 ? 24.645 6.277 -3.565 1.00 58.00 181 GLN A CA 1
ATOM 1473 C C . GLN A 1 181 ? 24.729 6.759 -2.116 1.00 58.00 181 GLN A C 1
ATOM 1475 O O . GL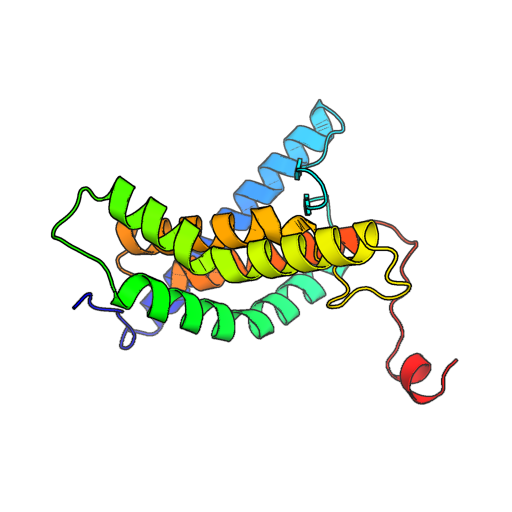N A 1 181 ? 23.716 7.021 -1.461 1.00 58.00 181 GLN A O 1
ATOM 1480 N N . THR A 1 182 ? 25.949 6.841 -1.593 1.00 67.38 182 THR A N 1
ATOM 1481 C CA . THR A 1 182 ? 26.170 7.424 -0.273 1.00 67.38 182 THR A CA 1
ATOM 1482 C C . THR A 1 182 ? 25.919 8.926 -0.351 1.00 67.38 182 THR A C 1
ATOM 1484 O O . THR A 1 182 ? 26.052 9.537 -1.410 1.00 67.38 182 THR A O 1
ATOM 1487 N N . TRP A 1 183 ? 25.576 9.551 0.778 1.00 65.19 183 TRP A N 1
ATOM 1488 C CA . TRP A 1 183 ? 25.466 11.013 0.838 1.00 65.19 183 TRP A CA 1
ATOM 1489 C C . TRP A 1 183 ? 26.743 11.695 0.312 1.00 65.19 183 TRP A C 1
ATOM 1491 O O . TRP A 1 183 ? 26.663 12.684 -0.407 1.00 65.19 183 TRP A O 1
ATOM 1501 N N . ILE A 1 184 ? 27.905 11.094 0.591 1.00 65.50 184 ILE A N 1
ATOM 1502 C CA . ILE A 1 184 ? 29.214 11.522 0.088 1.00 65.50 184 ILE A CA 1
ATOM 1503 C C . ILE A 1 184 ? 29.280 11.396 -1.439 1.00 65.50 184 ILE A C 1
ATOM 1505 O O . ILE A 1 184 ? 29.619 12.369 -2.104 1.00 65.50 184 ILE A O 1
ATOM 1509 N N . GLY A 1 185 ? 28.899 10.249 -2.005 1.00 66.62 185 GLY A N 1
ATOM 1510 C CA . GLY A 1 185 ? 28.910 10.053 -3.458 1.00 66.62 185 GLY A CA 1
ATOM 1511 C C . GLY A 1 185 ? 27.956 10.991 -4.202 1.00 66.62 185 GLY A C 1
ATOM 1512 O O . GLY A 1 185 ? 28.305 11.537 -5.241 1.00 66.62 185 GLY A O 1
ATOM 1513 N N . ASN A 1 186 ? 26.790 11.293 -3.622 1.00 67.62 186 ASN A N 1
ATOM 1514 C CA . ASN A 1 186 ? 25.844 12.252 -4.200 1.00 67.62 186 ASN A CA 1
ATOM 1515 C C . ASN A 1 186 ? 26.303 13.707 -4.098 1.00 67.62 186 ASN A C 1
ATOM 1517 O O . ASN A 1 186 ? 26.033 14.496 -4.999 1.00 67.62 186 ASN A O 1
ATOM 1521 N N . PHE A 1 187 ? 26.970 14.076 -3.006 1.00 68.81 187 PHE A N 1
ATOM 1522 C CA . PHE A 1 187 ? 27.432 15.447 -2.806 1.00 68.81 187 PHE A CA 1
ATOM 1523 C C . PHE A 1 187 ? 28.681 15.760 -3.635 1.00 68.81 187 PHE A C 1
ATOM 1525 O O . PHE A 1 187 ? 28.803 16.851 -4.186 1.00 68.81 187 PHE A O 1
ATOM 1532 N N . PHE A 1 188 ? 29.596 14.797 -3.744 1.00 73.50 188 PHE A N 1
ATOM 1533 C CA . PHE A 1 188 ? 30.859 14.966 -4.457 1.00 73.50 188 PHE A CA 1
ATOM 1534 C C . PHE A 1 188 ? 30.857 14.384 -5.878 1.00 73.50 188 PHE A C 1
ATOM 1536 O O . PHE A 1 188 ? 31.848 14.539 -6.586 1.00 73.50 188 PHE A O 1
ATOM 1543 N N . ASN A 1 189 ? 29.749 13.770 -6.310 1.00 62.38 189 ASN A N 1
ATOM 1544 C CA . ASN A 1 189 ? 29.597 13.131 -7.621 1.00 62.38 189 ASN A CA 1
ATOM 1545 C C . ASN A 1 189 ? 30.704 12.089 -7.894 1.00 62.38 189 ASN A C 1
ATOM 1547 O O . ASN A 1 189 ? 31.338 12.101 -8.950 1.00 62.38 189 ASN A O 1
ATOM 1551 N N . ILE A 1 190 ? 30.957 11.238 -6.890 1.00 52.41 190 ILE A N 1
ATOM 1552 C CA . ILE A 1 190 ? 31.968 10.163 -6.889 1.00 52.41 190 ILE A CA 1
ATOM 1553 C C . ILE A 1 190 ? 31.313 8.816 -6.598 1.00 52.41 190 ILE A C 1
ATOM 1555 O O . ILE A 1 190 ? 30.414 8.775 -5.724 1.00 52.41 190 ILE A O 1
#

Sequence (190 aa):
MASLNFNQKVPAIIKNIFLSIILVTIAYASLMVLEYLFNEDYRFWMASFQEMRAEHWSKVWIHALFMFPSFLLIGASVNYSVRTDIPEWKDTLITVVMNSLGVWLLCAINFILLKAGATSIFSDFKLTYGFVFFVPLTLYLTRKCYKITHNIWLGAALCSLMLTWALFPSQGYHSFSYMGQTWIGNFFNI

Nearest PDB structures (foldseek):
  7zjh-assembly1_C  TM=2.214E-01  e=4.675E-01  Rattus norvegicus
  8slx-assembly1_A  TM=2.650E-01  e=1.603E+00  Rattus norvegicus
  1ad6-assembly1_A  TM=3.043E-01  e=9.674E+00  Homo sapiens

Secondary structure (DSSP, 8-state):
------S--HHHHHHHHHHHHHHHHHHHHHHHHHHHHH---EEETTEEE----GGGHHHHHHHHHHHHHHHHHHHHHHHHT--SSS-HHHHHHHHHHHHHHHHHHHHHHHHHHHHTT-SS-SS--TTTTTHHHHHHHHHHHHHHHHHHHS-HHHHHHHHHHHHHHHHHIIIIITSTT--PPPHHHHHHT-

Radius of gyration: 18.83 Å; Cα contacts (8 Å, |Δi|>4): 187; chains: 1; bounding box: 60×40×55 Å